Protein AF-0000000075629173 (afdb_homodimer)

Organism: Aeropyrum pernix (strain ATCC 700893 / DSM 11879 / JCM 9820 / NBRC 100138 / K1) (NCBI:txid272557)

pLDDT: mean 96.32, std 6.25, range [51.91, 98.94]

Solvent-accessible surface area (backbone atoms only — not comparable to full-atom values): 13750 Å² total; per-residue (Å²): 133,79,60,40,50,68,59,21,47,29,27,40,50,42,15,49,55,33,54,59,50,24,52,52,27,50,74,70,67,38,18,17,59,13,25,30,35,18,23,49,17,30,45,30,24,50,38,15,55,23,49,11,62,72,40,86,65,81,79,80,57,39,59,64,53,42,67,66,30,26,81,79,25,70,58,46,59,78,36,56,68,42,38,60,60,34,48,62,21,63,54,42,37,69,35,44,88,65,41,81,79,75,58,30,25,54,76,75,40,44,71,67,55,22,50,53,29,43,52,34,22,50,51,46,35,49,26,42,50,53,37,48,49,52,59,44,65,75,93,134,80,61,40,49,68,58,21,49,29,27,39,51,42,15,50,55,34,53,57,49,24,52,50,26,49,74,70,67,37,19,16,59,12,25,31,33,19,23,49,18,30,46,30,23,51,38,14,54,24,50,12,61,72,42,86,65,80,80,81,56,40,60,63,52,42,66,67,30,25,82,79,24,69,60,45,58,76,37,56,68,43,38,59,60,34,47,62,21,62,55,41,37,68,34,44,87,65,40,82,78,75,58,30,27,55,77,76,40,44,72,65,54,22,50,52,29,44,52,34,23,48,51,46,35,50,27,41,50,53,37,50,50,53,59,44,66,74,95

Nearest PDB structures (foldseek):
  1ufb-assembly1_A  TM=9.411E-01  e=4.908E-08  Thermus thermophilus
  1wol-assembly1_A  TM=8.717E-01  e=6.076E-07  Sulfurisphaera tokodaii str. 7
  1o3u-assembly1_A-2  TM=8.214E-01  e=1.036E-04  Thermotoga maritima
  2hsb-assembly1_A  TM=8.688E-01  e=2.715E-03  Archaeoglobus fulgidus
  7p3r-assembly1_C  TM=2.184E-01  e=3.942E+00  Vibrio cholerae O1 biovar El Tor str. N16961

Sequence (278 aa):
MVFDCEEAVRWLRQAKHTLESIRVDYEGGFYSWACFKANQAAEYSIKAVLRAAGLESFGHDLMALWRRARSLCQPLQEMEECIAVLNKLYLPPRYPDAWPGGAAPFENYTRRDAEEALECASRVYRAVEECLGEECEDSMVFDCEEAVRWLRQAKHTLESIRVDYEGGFYSWACFKANQAAEYSIKAVLRAAGLESFGHDLMALWRRARSLCQPLQEMEECIAVLNKLYLPPRYPDAWPGGAAPFENYTRRDAEEALECASRVYRAVEECLGEECEDS

Secondary structure (DSSP, 8-state):
----HHHHHHHHHHHHHHHHHHHHHHHHT-HHHHHHHHHHHHHHHHHHHHHHTT----SS-HHHHHHHHTTT-GGGGGGHHHHHHHHTTSSTTT-GGGSSSS--GGGG--HHHHHHHHHHHHHHHHHHHHHHHHHHH--/----HHHHHHHHHHHHHHHHHHHHHHHHT-HHHHHHHHHHHHHHHHHHHHHHTT----SS-HHHHHHHHTTT-GGGGGGHHHHHHHHTTSSTTT-GGGSSSS--GGGG--HHHHHHHHHHHHHHHHHHHHHHHHHHH--

InterPro domains:
  IPR007842 HEPN domain [PF05168] (9-130)
  IPR007842 HEPN domain [PS50910] (12-124)
  IPR007842 HEPN domain [SM00748] (12-124)

Structure (mmCIF, N/CA/C/O backbone):
data_AF-0000000075629173-model_v1
#
loop_
_entity.id
_entity.type
_entity.pdbx_description
1 polymer 'HEPN domain-containing protein'
#
loop_
_atom_site.group_PDB
_atom_site.id
_atom_site.type_symbol
_atom_site.label_atom_id
_atom_site.label_alt_id
_atom_site.label_comp_id
_atom_site.label_asym_id
_atom_site.label_entity_id
_atom_site.label_seq_id
_atom_site.pdbx_PDB_ins_code
_atom_site.Cartn_x
_atom_site.Cartn_y
_atom_site.Cartn_z
_atom_site.occupancy
_atom_site.B_iso_or_equiv
_atom_site.auth_seq_id
_atom_site.auth_comp_id
_atom_site.auth_asym_id
_atom_site.auth_atom_id
_atom_site.pdbx_PDB_model_num
ATOM 1 N N . MET A 1 1 ? -4.477 -24.281 -22.5 1 64.75 1 MET A N 1
ATOM 2 C CA . MET A 1 1 ? -4.168 -22.859 -22.469 1 64.75 1 MET A CA 1
ATOM 3 C C . MET A 1 1 ? -2.662 -22.625 -22.375 1 64.75 1 MET A C 1
ATOM 5 O O . MET A 1 1 ? -1.956 -23.391 -21.703 1 64.75 1 MET A O 1
ATOM 9 N N . VAL A 1 2 ? -2.029 -21.891 -23.406 1 85.12 2 VAL A N 1
ATOM 10 C CA . VAL A 1 2 ? -0.591 -21.641 -23.391 1 85.12 2 VAL A CA 1
ATOM 11 C C . VAL A 1 2 ? -0.274 -20.516 -22.406 1 85.12 2 VAL A C 1
ATOM 13 O O . VAL A 1 2 ? -0.797 -19.406 -22.531 1 85.12 2 VAL A O 1
ATOM 16 N N . PHE A 1 3 ? 0.434 -20.875 -21.281 1 93.31 3 PHE A N 1
ATOM 17 C CA . PHE A 1 3 ? 0.8 -19.906 -20.25 1 93.31 3 PHE A CA 1
ATOM 18 C C . PHE A 1 3 ? 1.99 -19.062 -20.688 1 93.31 3 PHE A C 1
ATOM 20 O O . PHE A 1 3 ? 2.988 -19.594 -21.188 1 93.31 3 PHE A O 1
ATOM 27 N N . ASP A 1 4 ? 1.759 -17.719 -20.688 1 95.81 4 ASP A N 1
ATOM 28 C CA . ASP A 1 4 ? 2.906 -16.828 -20.797 1 95.81 4 ASP A CA 1
ATOM 29 C C . ASP A 1 4 ? 3.764 -16.875 -19.531 1 95.81 4 ASP A C 1
ATOM 31 O O . ASP A 1 4 ? 3.574 -16.094 -18.609 1 95.81 4 ASP A O 1
ATOM 35 N N . CYS A 1 5 ? 4.746 -17.719 -19.5 1 96.75 5 CYS A N 1
ATOM 36 C CA . CYS A 1 5 ? 5.52 -18.031 -18.297 1 96.75 5 CYS A CA 1
ATOM 37 C C . CYS A 1 5 ? 6.414 -16.859 -17.906 1 96.75 5 CYS A C 1
ATOM 39 O O . CYS A 1 5 ? 6.676 -16.641 -16.719 1 96.75 5 CYS A O 1
ATOM 41 N N . GLU A 1 6 ? 6.832 -16.141 -18.891 1 95.88 6 GLU A N 1
ATOM 42 C CA . GLU A 1 6 ? 7.652 -14.969 -18.594 1 95.88 6 GLU A CA 1
ATOM 43 C C . GLU A 1 6 ? 6.863 -13.922 -17.797 1 95.88 6 GLU A C 1
ATOM 45 O O . GLU A 1 6 ? 7.375 -13.344 -16.844 1 95.88 6 GLU A O 1
ATOM 50 N N . GLU A 1 7 ? 5.652 -13.742 -18.25 1 96.44 7 GLU A N 1
ATOM 51 C CA . GLU A 1 7 ? 4.793 -12.789 -17.547 1 96.44 7 GLU A CA 1
ATOM 52 C C . GLU A 1 7 ? 4.43 -13.289 -16.156 1 96.44 7 GLU A C 1
ATOM 54 O O . GLU A 1 7 ? 4.395 -12.508 -15.203 1 96.44 7 GLU A O 1
ATOM 59 N N . ALA A 1 8 ? 4.191 -14.523 -16.031 1 97.06 8 ALA A N 1
ATOM 60 C CA . ALA A 1 8 ? 3.902 -15.125 -14.727 1 97.06 8 ALA A CA 1
ATOM 61 C C . ALA A 1 8 ? 5.055 -14.898 -13.75 1 97.06 8 ALA A C 1
ATOM 63 O O . ALA A 1 8 ? 4.832 -14.516 -12.594 1 97.06 8 ALA A O 1
ATOM 64 N N . VAL A 1 9 ? 6.238 -15.125 -14.234 1 97 9 VAL A N 1
ATOM 65 C CA . VAL A 1 9 ? 7.434 -15.016 -13.406 1 97 9 VAL A CA 1
ATOM 66 C C . VAL A 1 9 ? 7.617 -13.57 -12.953 1 97 9 VAL A C 1
ATOM 68 O O . VAL A 1 9 ? 7.988 -13.312 -11.805 1 97 9 VAL A O 1
ATOM 71 N N . ARG A 1 10 ? 7.371 -12.672 -13.836 1 97.56 10 ARG A N 1
ATOM 72 C CA . ARG A 1 10 ? 7.48 -11.25 -13.516 1 97.56 10 ARG A CA 1
ATOM 73 C C . ARG A 1 10 ? 6.594 -10.883 -12.328 1 97.56 10 ARG A C 1
ATOM 75 O O . ARG A 1 10 ? 7.051 -10.258 -11.375 1 97.56 10 ARG A O 1
ATOM 82 N N . TRP A 1 11 ? 5.391 -11.328 -12.344 1 98.31 11 TRP A N 1
ATOM 83 C CA . TRP A 1 11 ? 4.441 -11.047 -11.273 1 98.31 11 TRP A CA 1
ATOM 84 C C . TRP A 1 11 ? 4.816 -11.812 -10.008 1 98.31 11 TRP A C 1
ATOM 86 O O . TRP A 1 11 ? 4.695 -11.281 -8.898 1 98.31 11 TRP A O 1
ATOM 96 N N . LEU A 1 12 ? 5.277 -13 -10.141 1 98.44 12 LEU A N 1
ATOM 97 C CA . LEU A 1 12 ? 5.656 -13.805 -8.984 1 98.44 12 LEU A CA 1
ATOM 98 C C . LEU A 1 12 ? 6.887 -13.227 -8.297 1 98.44 12 LEU A C 1
ATOM 100 O O . LEU A 1 12 ? 7.016 -13.305 -7.074 1 98.44 12 LEU A O 1
ATOM 104 N N . ARG A 1 13 ? 7.777 -12.68 -9.094 1 98.44 13 ARG A N 1
ATOM 105 C CA . ARG A 1 13 ? 8.93 -12.023 -8.492 1 98.44 13 ARG A CA 1
ATOM 106 C C . ARG A 1 13 ? 8.5 -10.852 -7.617 1 98.44 13 ARG A C 1
ATOM 108 O O . ARG A 1 13 ? 9.047 -10.641 -6.531 1 98.44 13 ARG A O 1
ATOM 115 N N . GLN A 1 14 ? 7.555 -10.094 -8.117 1 98.75 14 GLN A N 1
ATOM 116 C CA . GLN A 1 14 ? 7.035 -8.984 -7.32 1 98.75 14 GLN A CA 1
ATOM 117 C C . GLN A 1 14 ? 6.336 -9.492 -6.062 1 98.75 14 GLN A C 1
ATOM 119 O O . GLN A 1 14 ? 6.457 -8.891 -4.992 1 98.75 14 GLN A O 1
ATOM 124 N N . ALA A 1 15 ? 5.574 -10.57 -6.16 1 98.81 15 ALA A N 1
ATOM 125 C CA . ALA A 1 15 ? 4.906 -11.18 -5.008 1 98.81 15 ALA A CA 1
ATOM 126 C C . ALA A 1 15 ? 5.922 -11.633 -3.967 1 98.81 15 ALA A C 1
ATOM 128 O O . ALA A 1 15 ? 5.742 -11.398 -2.77 1 98.81 15 ALA A O 1
ATOM 129 N N . LYS A 1 16 ? 6.965 -12.25 -4.426 1 98.75 16 LYS A N 1
ATOM 130 C CA . LYS A 1 16 ? 8 -12.75 -3.529 1 98.75 16 LYS A CA 1
ATOM 131 C C . LYS A 1 16 ? 8.688 -11.609 -2.791 1 98.75 16 LYS A C 1
ATOM 133 O O . LYS A 1 16 ? 8.891 -11.68 -1.576 1 98.75 16 LYS A O 1
ATOM 138 N N . HIS A 1 17 ? 9.039 -10.617 -3.564 1 98.75 17 HIS A N 1
ATOM 139 C CA . HIS A 1 17 ? 9.648 -9.438 -2.963 1 98.75 17 HIS A CA 1
ATOM 140 C C . HIS A 1 17 ? 8.734 -8.828 -1.904 1 98.75 17 HIS A C 1
ATOM 142 O O . HIS A 1 17 ? 9.203 -8.406 -0.844 1 98.75 17 HIS A O 1
ATOM 148 N N . THR A 1 18 ? 7.461 -8.781 -2.164 1 98.88 18 THR A N 1
ATOM 149 C CA . THR A 1 18 ? 6.48 -8.258 -1.22 1 98.88 18 THR A CA 1
ATOM 150 C C . THR A 1 18 ? 6.406 -9.141 0.024 1 98.88 18 THR A C 1
ATOM 152 O O . THR A 1 18 ? 6.41 -8.633 1.148 1 98.88 18 THR A O 1
ATOM 155 N N . LEU A 1 19 ? 6.371 -10.414 -0.161 1 98.69 19 LEU A N 1
ATOM 156 C CA . LEU A 1 19 ? 6.344 -11.344 0.961 1 98.69 19 LEU A CA 1
ATOM 157 C C . LEU A 1 19 ? 7.523 -11.102 1.896 1 98.69 19 LEU A C 1
ATOM 159 O O . LEU A 1 19 ? 7.363 -11.102 3.119 1 98.69 19 LEU A O 1
ATOM 163 N N . GLU A 1 20 ? 8.664 -10.906 1.319 1 98.38 20 GLU A N 1
ATOM 164 C CA . GLU A 1 20 ? 9.859 -10.648 2.111 1 98.38 20 GLU A CA 1
ATOM 165 C C . GLU A 1 20 ? 9.742 -9.344 2.891 1 98.38 20 GLU A C 1
ATOM 167 O O . GLU A 1 20 ? 10.219 -9.242 4.023 1 98.38 20 GLU A O 1
ATOM 172 N N . SER A 1 21 ? 9.102 -8.398 2.293 1 98.75 21 SER A N 1
ATOM 173 C CA . SER A 1 21 ? 8.969 -7.082 2.92 1 98.75 21 SER A CA 1
ATOM 174 C C . SER A 1 21 ? 7.988 -7.121 4.082 1 98.75 21 SER A C 1
ATOM 176 O O . SER A 1 21 ? 8.023 -6.258 4.965 1 98.75 21 SER A O 1
ATOM 178 N N . ILE A 1 22 ? 7.027 -8.062 4.102 1 98.75 22 ILE A N 1
ATOM 179 C CA . ILE A 1 22 ? 6.082 -8.211 5.203 1 98.75 22 ILE A CA 1
ATOM 180 C C . ILE A 1 22 ? 6.84 -8.445 6.504 1 98.75 22 ILE A C 1
ATOM 182 O O . ILE A 1 22 ? 6.469 -7.906 7.551 1 98.75 22 ILE A O 1
ATOM 186 N N . ARG A 1 23 ? 7.898 -9.141 6.41 1 96.56 23 ARG A N 1
ATOM 187 C CA . ARG A 1 23 ? 8.664 -9.516 7.594 1 96.56 23 ARG A CA 1
ATOM 188 C C . ARG A 1 23 ? 9.281 -8.289 8.258 1 96.56 23 ARG A C 1
ATOM 190 O O . ARG A 1 23 ? 9.352 -8.211 9.484 1 96.56 23 ARG A O 1
ATOM 197 N N . VAL A 1 24 ? 9.727 -7.367 7.457 1 97.06 24 VAL A N 1
ATOM 198 C CA . VAL A 1 24 ? 10.352 -6.176 8.023 1 97.06 24 VAL A CA 1
ATOM 199 C C . VAL A 1 24 ? 9.305 -5.34 8.75 1 97.06 24 VAL A C 1
ATOM 201 O O . VAL A 1 24 ? 9.57 -4.824 9.844 1 97.06 24 VAL A O 1
ATOM 204 N N . ASP A 1 25 ? 8.125 -5.246 8.156 1 98.5 25 ASP A N 1
ATOM 205 C CA . ASP A 1 25 ? 7.035 -4.547 8.828 1 98.5 25 ASP A CA 1
ATOM 206 C C . ASP A 1 25 ? 6.629 -5.277 10.109 1 98.5 25 ASP A C 1
ATOM 208 O O . ASP A 1 25 ? 6.43 -4.652 11.148 1 98.5 25 ASP A O 1
ATOM 212 N N . TYR A 1 26 ? 6.543 -6.574 9.992 1 98 26 TYR A N 1
ATOM 213 C CA . TYR A 1 26 ? 6.148 -7.426 11.109 1 98 26 TYR A CA 1
ATOM 214 C C . TYR A 1 26 ? 7.109 -7.27 12.273 1 98 26 TYR A C 1
ATOM 216 O O . TYR A 1 26 ? 6.684 -7.043 13.414 1 98 26 TYR A O 1
ATOM 224 N N . GLU A 1 27 ? 8.344 -7.316 12.016 1 96.81 27 GLU A N 1
ATOM 225 C CA . GLU A 1 27 ? 9.367 -7.23 13.047 1 96.81 27 GLU A CA 1
ATOM 226 C C . GLU A 1 27 ? 9.461 -5.82 13.617 1 96.81 27 GLU A C 1
ATOM 228 O O . GLU A 1 27 ? 9.781 -5.641 14.797 1 96.81 27 GLU A O 1
ATOM 233 N N . GLY A 1 28 ? 9.172 -4.852 12.82 1 96.5 28 GLY A N 1
ATOM 234 C CA . GLY A 1 28 ? 9.234 -3.461 13.242 1 96.5 28 GLY A CA 1
ATOM 235 C C . GLY A 1 28 ? 7.996 -3.008 14 1 96.5 28 GLY A C 1
ATOM 236 O O . GLY A 1 28 ? 7.953 -1.89 14.516 1 96.5 28 GLY A O 1
ATOM 237 N N . GLY A 1 29 ? 6.973 -3.824 14.07 1 97.94 29 GLY A N 1
ATOM 238 C CA . GLY A 1 29 ? 5.754 -3.475 14.781 1 97.94 29 GLY A CA 1
ATOM 239 C C . GLY A 1 29 ? 4.75 -2.734 13.922 1 97.94 29 GLY A C 1
ATOM 240 O O . GLY A 1 29 ? 3.791 -2.154 14.438 1 97.94 29 GLY A O 1
ATOM 241 N N . PHE A 1 30 ? 4.961 -2.697 12.68 1 98.75 30 PHE A N 1
ATOM 242 C CA . PHE A 1 30 ? 4.039 -2.061 11.742 1 98.75 30 PHE A CA 1
ATOM 243 C C . PHE A 1 30 ? 3.061 -3.078 11.172 1 98.75 30 PHE A C 1
ATOM 245 O O . PHE A 1 30 ? 3.092 -3.371 9.969 1 98.75 30 PHE A O 1
ATOM 252 N N . TYR A 1 31 ? 2.104 -3.455 11.992 1 98.88 31 TYR A N 1
ATOM 253 C CA . TYR A 1 31 ? 1.259 -4.613 11.727 1 98.88 31 TYR A CA 1
ATOM 254 C C . TYR A 1 31 ? 0.222 -4.293 10.656 1 98.88 31 TYR A C 1
ATOM 256 O O . TYR A 1 31 ? -0.103 -5.145 9.82 1 98.88 31 TYR A O 1
ATOM 264 N N . SER A 1 32 ? -0.333 -3.092 10.648 1 98.88 32 SER A N 1
ATOM 265 C CA . SER A 1 32 ? -1.297 -2.73 9.609 1 98.88 32 SER A CA 1
ATOM 266 C C . SER A 1 32 ? -0.66 -2.762 8.227 1 98.88 32 SER A C 1
ATOM 268 O O . SER A 1 32 ? -1.273 -3.232 7.266 1 98.88 32 SER A O 1
ATOM 270 N N . TRP A 1 33 ? 0.565 -2.305 8.133 1 98.94 33 TRP A N 1
ATOM 271 C CA . TRP A 1 33 ? 1.283 -2.33 6.859 1 98.94 33 TRP A CA 1
ATOM 272 C C . TRP A 1 33 ? 1.631 -3.76 6.457 1 98.94 33 TRP A C 1
ATOM 274 O O . TRP A 1 33 ? 1.586 -4.109 5.277 1 98.94 33 TRP A O 1
ATOM 284 N N . ALA A 1 34 ? 2.031 -4.605 7.48 1 98.94 34 ALA A N 1
ATOM 285 C CA . ALA A 1 34 ? 2.258 -6.02 7.199 1 98.94 34 ALA A CA 1
ATOM 286 C C . ALA A 1 34 ? 1.01 -6.668 6.602 1 98.94 34 ALA A C 1
ATOM 288 O O . ALA A 1 34 ? 1.101 -7.434 5.637 1 98.94 34 ALA A O 1
ATOM 289 N N . CYS A 1 35 ? -0.102 -6.316 7.148 1 98.94 35 CYS A N 1
ATOM 290 C CA . CYS A 1 35 ? -1.371 -6.867 6.68 1 98.94 35 CYS A CA 1
ATOM 291 C C . CYS A 1 35 ? -1.68 -6.398 5.266 1 98.94 35 CYS A C 1
ATOM 293 O O . CYS A 1 35 ? -2.086 -7.191 4.418 1 98.94 35 CYS A O 1
ATOM 295 N N . PHE A 1 36 ? -1.464 -5.152 4.953 1 98.94 36 PHE A N 1
ATOM 296 C CA . PHE A 1 36 ? -1.688 -4.625 3.611 1 98.94 36 PHE A CA 1
ATOM 297 C C . PHE A 1 36 ? -0.759 -5.297 2.605 1 98.94 36 PHE A C 1
ATOM 299 O O . PHE A 1 36 ? -1.19 -5.691 1.521 1 98.94 36 PHE A O 1
ATOM 306 N N . LYS A 1 37 ? 0.467 -5.453 2.986 1 98.94 37 LYS A N 1
ATOM 307 C CA . LYS A 1 37 ? 1.418 -6.094 2.082 1 98.94 37 LYS A CA 1
ATOM 308 C C . LYS A 1 37 ? 1.037 -7.547 1.823 1 98.94 37 LYS A C 1
ATOM 310 O O . LYS A 1 37 ? 1.252 -8.062 0.725 1 98.94 37 LYS A O 1
ATOM 315 N N . ALA A 1 38 ? 0.481 -8.195 2.857 1 98.94 38 ALA A N 1
ATOM 316 C CA . ALA A 1 38 ? 0.022 -9.57 2.664 1 98.94 38 ALA A CA 1
ATOM 317 C C . ALA A 1 38 ? -1.082 -9.633 1.612 1 98.94 38 ALA A C 1
ATOM 319 O O . ALA A 1 38 ? -1.091 -10.539 0.77 1 98.94 38 ALA A O 1
ATOM 320 N N . ASN A 1 39 ? -1.99 -8.719 1.696 1 98.94 39 ASN A N 1
ATOM 321 C CA . ASN A 1 39 ? -2.996 -8.594 0.647 1 98.94 39 ASN A CA 1
ATOM 322 C C . ASN A 1 39 ? -2.354 -8.43 -0.728 1 98.94 39 ASN A C 1
ATOM 324 O O . ASN A 1 39 ? -2.725 -9.125 -1.677 1 98.94 39 ASN A O 1
ATOM 328 N N . GLN A 1 40 ? -1.385 -7.551 -0.854 1 98.94 40 GLN A N 1
ATOM 329 C CA . GLN A 1 40 ? -0.739 -7.254 -2.129 1 98.94 40 GLN A CA 1
ATOM 330 C C . GLN A 1 40 ? 0.019 -8.469 -2.658 1 98.94 40 GLN A C 1
ATOM 332 O O . GLN A 1 40 ? -0.031 -8.766 -3.854 1 98.94 40 GLN A O 1
ATOM 337 N N . ALA A 1 41 ? 0.715 -9.172 -1.73 1 98.88 41 ALA A N 1
ATOM 338 C CA . ALA A 1 41 ? 1.45 -10.359 -2.148 1 98.88 41 ALA A CA 1
ATOM 339 C C . ALA A 1 41 ? 0.512 -11.398 -2.756 1 98.88 41 ALA A C 1
ATOM 341 O O . ALA A 1 41 ? 0.819 -11.992 -3.793 1 98.88 41 ALA A O 1
ATOM 342 N N . ALA A 1 42 ? -0.601 -11.586 -2.119 1 98.94 42 ALA A N 1
ATOM 343 C CA . ALA A 1 42 ? -1.588 -12.531 -2.639 1 98.94 42 ALA A CA 1
ATOM 344 C C . ALA A 1 42 ? -2.154 -12.047 -3.971 1 98.94 42 ALA A C 1
ATOM 346 O O . ALA A 1 42 ? -2.33 -12.844 -4.898 1 98.94 42 ALA A O 1
ATOM 347 N N . GLU A 1 43 ? -2.445 -10.812 -4.07 1 98.94 43 GLU A N 1
ATOM 348 C CA . GLU A 1 43 ? -2.967 -10.25 -5.309 1 98.94 43 GLU A CA 1
ATOM 349 C C . GLU A 1 43 ? -2.004 -10.484 -6.473 1 98.94 43 GLU A C 1
ATOM 351 O O . GLU A 1 43 ? -2.412 -10.945 -7.539 1 98.94 43 GLU A O 1
ATOM 356 N N . TYR A 1 44 ? -0.736 -10.133 -6.223 1 98.88 44 TYR A N 1
ATOM 357 C CA . TYR A 1 44 ? 0.264 -10.336 -7.266 1 98.88 44 TYR A CA 1
ATOM 358 C C . TYR A 1 44 ? 0.35 -11.805 -7.66 1 98.88 44 TYR A C 1
ATOM 360 O O . TYR A 1 44 ? 0.484 -12.133 -8.844 1 98.88 44 TYR A O 1
ATOM 368 N N . SER A 1 45 ? 0.274 -12.672 -6.695 1 98.88 45 SER A N 1
ATOM 369 C CA . SER A 1 45 ? 0.325 -14.102 -6.965 1 98.88 45 SER A CA 1
ATOM 370 C C . SER A 1 45 ? -0.844 -14.547 -7.836 1 98.88 45 SER A C 1
ATOM 372 O O . SER A 1 45 ? -0.647 -15.203 -8.859 1 98.88 45 SER A O 1
ATOM 374 N N . ILE A 1 46 ? -2.008 -14.195 -7.5 1 98.81 46 ILE A N 1
ATOM 375 C CA . ILE A 1 46 ? -3.199 -14.602 -8.234 1 98.81 46 ILE A CA 1
ATOM 376 C C . ILE A 1 46 ? -3.174 -13.992 -9.633 1 98.81 46 ILE A C 1
ATOM 378 O O . ILE A 1 46 ? -3.479 -14.672 -10.617 1 98.81 46 ILE A O 1
ATOM 382 N N . LYS A 1 47 ? -2.773 -12.766 -9.734 1 98.69 47 LYS A N 1
ATOM 383 C CA . LYS A 1 47 ? -2.701 -12.102 -11.031 1 98.69 47 LYS A CA 1
ATOM 384 C C . LYS A 1 47 ? -1.648 -12.75 -11.922 1 98.69 47 LYS A C 1
ATOM 386 O O . LYS A 1 47 ? -1.786 -12.766 -13.148 1 98.69 47 LYS A O 1
ATOM 391 N N . ALA A 1 48 ? -0.599 -13.273 -11.281 1 98.38 48 ALA A N 1
ATOM 392 C CA . ALA A 1 48 ? 0.392 -14.008 -12.062 1 98.38 48 ALA A CA 1
ATOM 393 C C . ALA A 1 48 ? -0.267 -15.117 -12.875 1 98.38 48 ALA A C 1
ATOM 395 O O . ALA A 1 48 ? 0.051 -15.305 -14.047 1 98.38 48 ALA A O 1
ATOM 396 N N . VAL A 1 49 ? -1.208 -15.844 -12.328 1 98.19 49 VAL A N 1
ATOM 397 C CA . VAL A 1 49 ? -1.897 -16.938 -12.992 1 98.19 49 VAL A CA 1
ATOM 398 C C . VAL A 1 49 ? -2.783 -16.406 -14.109 1 98.19 49 VAL A C 1
ATOM 400 O O . VAL A 1 49 ? -2.744 -16.891 -15.234 1 98.19 49 VAL A O 1
ATOM 403 N N . LEU A 1 50 ? -3.553 -15.375 -13.773 1 98.12 50 LEU A N 1
ATOM 404 C CA . LEU A 1 50 ? -4.477 -14.805 -14.75 1 98.12 50 LEU A CA 1
ATOM 405 C C . LEU A 1 50 ? -3.719 -14.195 -15.922 1 98.12 50 LEU A C 1
ATOM 407 O O . LEU A 1 50 ? -4.066 -14.438 -17.078 1 98.12 50 LEU A O 1
ATOM 411 N N . ARG A 1 51 ? -2.672 -13.469 -15.594 1 96.81 51 ARG A N 1
ATOM 412 C CA . ARG A 1 51 ? -1.872 -12.836 -16.641 1 96.81 51 ARG A CA 1
ATOM 413 C C . ARG A 1 51 ? -1.19 -13.891 -17.516 1 96.81 51 ARG A C 1
ATOM 415 O O . ARG A 1 51 ? -1.119 -13.734 -18.734 1 96.81 51 ARG A O 1
ATOM 422 N N . ALA A 1 52 ? -0.678 -14.898 -16.875 1 96.19 52 ALA A N 1
ATOM 423 C CA . ALA A 1 52 ? -0.051 -15.992 -17.625 1 96.19 52 ALA A CA 1
ATOM 424 C C . ALA A 1 52 ? -1.032 -16.625 -18.609 1 96.19 52 ALA A C 1
ATOM 426 O O . ALA A 1 52 ? -0.645 -17.031 -19.703 1 96.19 52 ALA A O 1
ATOM 427 N N . ALA A 1 53 ? -2.266 -16.719 -18.25 1 96.62 53 ALA A N 1
ATOM 428 C CA . ALA A 1 53 ? -3.295 -17.375 -19.047 1 96.62 53 ALA A CA 1
ATOM 429 C C . ALA A 1 53 ? -3.896 -16.406 -20.062 1 96.62 53 ALA A C 1
ATOM 431 O O . ALA A 1 53 ? -4.797 -16.781 -20.828 1 96.62 53 ALA A O 1
ATOM 432 N N . GLY A 1 54 ? -3.451 -15.102 -20.047 1 95.94 54 GLY A N 1
ATOM 433 C CA . GLY A 1 54 ? -3.951 -14.117 -20.984 1 95.94 54 GLY A CA 1
ATOM 434 C C . GLY A 1 54 ? -5.305 -13.547 -20.594 1 95.94 54 GLY A C 1
ATOM 435 O O . GLY A 1 54 ? -6.043 -13.047 -21.453 1 95.94 54 GLY A O 1
ATOM 436 N N . LEU A 1 55 ? -5.633 -13.703 -19.344 1 96.69 55 LEU A N 1
ATOM 437 C CA . LEU A 1 55 ? -6.926 -13.219 -18.875 1 96.69 55 LEU A CA 1
ATOM 438 C C . LEU A 1 55 ? -6.785 -11.867 -18.188 1 96.69 55 LEU A C 1
ATOM 440 O O . LEU A 1 55 ? -5.719 -11.547 -17.656 1 96.69 55 LEU A O 1
ATOM 444 N N . GLU A 1 56 ? -7.871 -11.141 -18.172 1 93.75 56 GLU A N 1
ATOM 445 C CA . GLU A 1 56 ? -7.902 -9.852 -17.484 1 93.75 56 GLU A CA 1
ATOM 446 C C . GLU A 1 56 ? -7.781 -10.031 -15.969 1 93.75 56 GLU A C 1
ATOM 448 O O . GLU A 1 56 ? -8.32 -10.984 -15.406 1 93.75 56 GLU A O 1
ATOM 453 N N . SER A 1 57 ? -7.105 -9.164 -15.344 1 95.19 57 SER A N 1
ATOM 454 C CA . SER A 1 57 ? -6.902 -9.219 -13.898 1 95.19 57 SER A CA 1
ATOM 455 C C . SER A 1 57 ? -7.074 -7.844 -13.266 1 95.19 57 SER A C 1
ATOM 457 O O . SER A 1 57 ? -6.309 -7.461 -12.375 1 95.19 57 SER A O 1
ATOM 459 N N . PHE A 1 58 ? -8.07 -7.164 -13.625 1 92 58 PHE A N 1
ATOM 460 C CA . PHE A 1 58 ? -8.297 -5.809 -13.133 1 92 58 PHE A CA 1
ATOM 461 C C . PHE A 1 58 ? -8.883 -5.832 -11.727 1 92 58 PHE A C 1
ATOM 463 O O . PHE A 1 58 ? -9.633 -6.746 -11.375 1 92 58 PHE A O 1
ATOM 470 N N . GLY A 1 59 ? -8.508 -4.773 -11.023 1 93.69 59 GLY A N 1
ATOM 471 C CA . GLY A 1 59 ? -9.133 -4.57 -9.727 1 93.69 59 GLY A CA 1
ATOM 472 C C . GLY A 1 59 ? -8.367 -5.215 -8.586 1 93.69 59 GLY A C 1
ATOM 473 O O . GLY A 1 59 ? -7.32 -5.824 -8.797 1 93.69 59 GLY A O 1
ATOM 474 N N . HIS A 1 60 ? -8.922 -5.039 -7.387 1 97 60 HIS A N 1
ATOM 475 C CA . HIS A 1 60 ? -8.219 -5.473 -6.18 1 97 60 HIS A CA 1
ATOM 476 C C . HIS A 1 60 ? -9.078 -6.43 -5.359 1 97 60 HIS A C 1
ATOM 478 O O . HIS A 1 60 ? -8.695 -6.828 -4.258 1 97 60 HIS A O 1
ATOM 484 N N . ASP A 1 61 ? -10.211 -6.809 -5.891 1 98.19 61 ASP A N 1
ATOM 485 C CA . ASP A 1 61 ? -11.047 -7.789 -5.203 1 98.19 61 ASP A CA 1
ATOM 486 C C . ASP A 1 61 ? -10.453 -9.188 -5.305 1 98.19 61 ASP A C 1
ATOM 488 O O . ASP A 1 61 ? -10.656 -9.891 -6.297 1 98.19 61 ASP A O 1
ATOM 492 N N . LEU A 1 62 ? -9.875 -9.656 -4.215 1 98.75 62 LEU A N 1
ATOM 493 C CA . LEU A 1 62 ? -9.117 -10.906 -4.234 1 98.75 62 LEU A CA 1
ATOM 494 C C . LEU A 1 62 ? -10.047 -12.094 -4.457 1 98.75 62 LEU A C 1
ATOM 496 O O . LEU A 1 62 ? -9.656 -13.078 -5.09 1 98.75 62 LEU A O 1
ATOM 500 N N . MET A 1 63 ? -11.258 -12.031 -3.895 1 98.75 63 MET A N 1
ATOM 501 C CA . MET A 1 63 ? -12.203 -13.125 -4.074 1 98.75 63 MET A CA 1
ATOM 502 C C . MET A 1 63 ? -12.586 -13.273 -5.543 1 98.75 63 MET A C 1
ATOM 504 O O . MET A 1 63 ? -12.633 -14.391 -6.062 1 98.75 63 MET A O 1
ATOM 508 N N . ALA A 1 64 ? -12.852 -12.195 -6.199 1 98.44 64 ALA A N 1
ATOM 509 C CA . ALA A 1 64 ? -13.203 -12.227 -7.617 1 98.44 64 ALA A CA 1
ATOM 510 C C . ALA A 1 64 ? -12.031 -12.742 -8.453 1 98.44 64 ALA A C 1
ATOM 512 O O . ALA A 1 64 ? -12.219 -13.555 -9.359 1 98.44 64 ALA A O 1
ATOM 513 N N . LEU A 1 65 ? -10.852 -12.242 -8.172 1 98.56 65 LEU A N 1
ATOM 514 C CA . LEU A 1 65 ? -9.664 -12.695 -8.883 1 98.56 65 LEU A CA 1
ATOM 515 C C . LEU A 1 65 ? -9.438 -14.188 -8.672 1 98.56 65 LEU A C 1
ATOM 517 O O . LEU A 1 65 ? -9.141 -14.914 -9.625 1 98.56 65 LEU A O 1
ATOM 521 N N . TRP A 1 66 ? -9.594 -14.617 -7.441 1 98.69 66 TRP A N 1
ATOM 522 C CA . TRP A 1 66 ? -9.398 -16.016 -7.086 1 98.69 66 TRP A CA 1
ATOM 523 C C . TRP A 1 66 ? -10.398 -16.922 -7.812 1 98.69 66 TRP A C 1
ATOM 525 O O . TRP A 1 66 ? -10.031 -17.984 -8.32 1 98.69 66 TRP A O 1
ATOM 535 N N . ARG A 1 67 ? -11.617 -16.531 -7.895 1 98.19 67 ARG A N 1
ATOM 536 C CA . ARG A 1 67 ? -12.641 -17.328 -8.555 1 98.19 67 ARG A CA 1
ATOM 537 C C . ARG A 1 67 ? -12.297 -17.562 -10.023 1 98.19 67 ARG A C 1
ATOM 539 O O . ARG A 1 67 ? -12.578 -18.625 -10.578 1 98.19 67 ARG A O 1
ATOM 546 N N . ARG A 1 68 ? -11.68 -16.609 -10.609 1 97.12 68 ARG A N 1
ATOM 547 C CA . ARG A 1 68 ? -11.281 -16.734 -12.008 1 97.12 68 ARG A CA 1
ATOM 548 C C . ARG A 1 68 ? -10.023 -17.578 -12.156 1 97.12 68 ARG A C 1
ATOM 550 O O . ARG A 1 68 ? -9.859 -18.281 -13.148 1 97.12 68 ARG A O 1
ATOM 557 N N . ALA A 1 69 ? -9.242 -17.516 -11.148 1 97.81 69 ALA A N 1
ATOM 558 C CA . ALA A 1 69 ? -7.922 -18.125 -11.266 1 97.81 69 ALA A CA 1
ATOM 559 C C . ALA A 1 69 ? -7.95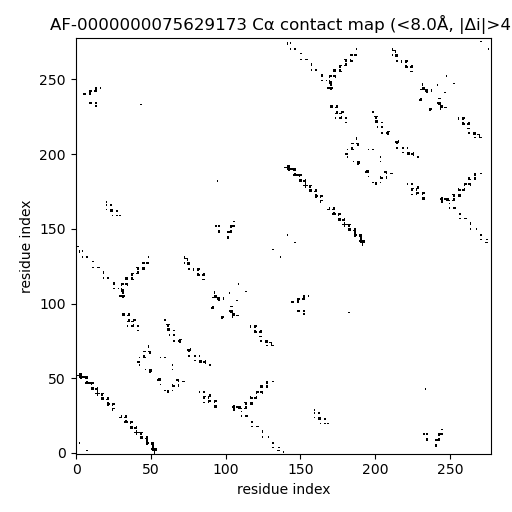7 -19.578 -10.797 1 97.81 69 ALA A C 1
ATOM 561 O O . ALA A 1 69 ? -7.152 -20.406 -11.234 1 97.81 69 ALA A O 1
ATOM 562 N N . ARG A 1 70 ? -8.852 -19.859 -9.891 1 97 70 ARG A N 1
ATOM 563 C CA . ARG A 1 70 ? -8.812 -21.141 -9.195 1 97 70 ARG A CA 1
ATOM 564 C C . ARG A 1 70 ? -9.023 -22.297 -10.164 1 97 70 ARG A C 1
ATOM 566 O O . ARG A 1 70 ? -8.562 -23.422 -9.922 1 97 70 ARG A O 1
ATOM 573 N N . SER A 1 71 ? -9.703 -22.094 -11.25 1 95.12 71 SER A N 1
ATOM 574 C CA . SER A 1 71 ? -9.93 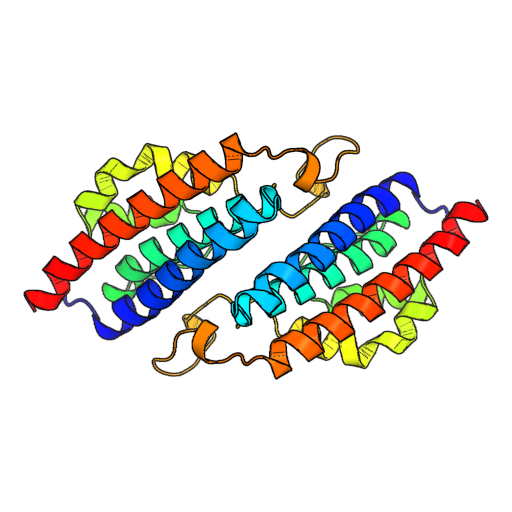-23.156 -12.227 1 95.12 71 SER A CA 1
ATOM 575 C C . SER A 1 71 ? -8.688 -23.422 -13.062 1 95.12 71 SER A C 1
ATOM 577 O O . SER A 1 71 ? -8.562 -24.484 -13.68 1 95.12 71 SER A O 1
ATOM 579 N N . LEU A 1 72 ? -7.785 -22.469 -13.094 1 95.56 72 LEU A N 1
ATOM 580 C CA . LEU A 1 72 ? -6.562 -22.578 -13.891 1 95.56 72 LEU A CA 1
ATOM 581 C C . LEU A 1 72 ? -5.438 -23.203 -13.07 1 95.56 72 LEU A C 1
ATOM 583 O O . LEU A 1 72 ? -4.453 -23.688 -13.633 1 95.56 72 LEU A O 1
ATOM 587 N N . CYS A 1 73 ? -5.566 -23.125 -11.789 1 94.38 73 CYS A N 1
ATOM 588 C CA . CYS A 1 73 ? -4.543 -23.562 -10.852 1 94.38 73 CYS A CA 1
ATOM 589 C C . CYS A 1 73 ? -5.16 -24.344 -9.695 1 94.38 73 CYS A C 1
ATOM 591 O O . CYS A 1 73 ? -5.648 -23.75 -8.727 1 94.38 73 CYS A O 1
ATOM 593 N N . GLN A 1 74 ? -5.008 -25.625 -9.703 1 93.81 74 GLN A N 1
ATOM 594 C CA . GLN A 1 74 ? -5.699 -26.516 -8.789 1 93.81 74 GLN A CA 1
ATOM 595 C C . GLN A 1 74 ? -5.332 -26.219 -7.34 1 93.81 74 GLN A C 1
ATOM 597 O O . GLN A 1 74 ? -6.207 -26.141 -6.473 1 93.81 74 GLN A O 1
ATOM 602 N N . PRO A 1 75 ? -4.066 -25.969 -7.02 1 96.44 75 PRO A N 1
ATOM 603 C CA . PRO A 1 75 ? -3.707 -25.688 -5.629 1 96.44 75 PRO A CA 1
ATOM 604 C C . PRO A 1 75 ? -4.395 -24.438 -5.082 1 96.44 75 PRO A C 1
ATOM 606 O O . PRO A 1 75 ? -4.547 -24.297 -3.867 1 96.44 75 PRO A O 1
ATOM 609 N N . LEU A 1 76 ? -4.844 -23.547 -5.949 1 97.62 76 LEU A N 1
ATOM 610 C CA . LEU A 1 76 ? -5.5 -22.312 -5.535 1 97.62 76 LEU A CA 1
ATOM 611 C C . LEU A 1 76 ? -6.91 -22.594 -5.027 1 97.62 76 LEU A C 1
ATOM 613 O O . LEU A 1 76 ? -7.488 -21.766 -4.316 1 97.62 76 LEU A O 1
ATOM 617 N N . GLN A 1 77 ? -7.457 -23.719 -5.398 1 97.5 77 GLN A N 1
ATOM 618 C CA . GLN A 1 77 ? -8.82 -24.062 -5 1 97.5 77 GLN A CA 1
ATOM 619 C C . GLN A 1 77 ? -8.938 -24.172 -3.482 1 97.5 77 GLN A C 1
ATOM 621 O O . GLN A 1 77 ? -9.984 -23.844 -2.91 1 97.5 77 GLN A O 1
ATOM 626 N N . GLU A 1 78 ? -7.879 -24.531 -2.873 1 97.19 78 GLU A N 1
ATOM 627 C CA . GLU A 1 78 ? -7.906 -24.781 -1.437 1 97.19 78 GLU A CA 1
ATOM 628 C C . GLU A 1 78 ? -7.609 -23.516 -0.646 1 97.19 78 GLU A C 1
ATOM 630 O O . GLU A 1 78 ? -7.547 -23.531 0.585 1 97.19 78 GLU A O 1
ATOM 635 N N . MET A 1 79 ? -7.543 -22.391 -1.34 1 98.62 79 MET A N 1
ATOM 636 C CA . MET A 1 79 ? -7.055 -21.188 -0.679 1 98.62 79 MET A CA 1
ATOM 637 C C . MET A 1 79 ? -8.203 -20.25 -0.342 1 98.62 79 MET A C 1
ATOM 639 O O . MET A 1 79 ? -7.977 -19.094 0.036 1 98.62 79 MET A O 1
ATOM 643 N N . GLU A 1 80 ? -9.414 -20.688 -0.373 1 98.62 80 GLU A N 1
ATOM 644 C CA . GLU A 1 80 ? -10.578 -19.828 -0.218 1 98.62 80 GLU A CA 1
ATOM 645 C C . GLU A 1 80 ? -10.539 -19.094 1.115 1 98.62 80 GLU A C 1
ATOM 647 O O . GLU A 1 80 ? -10.789 -17.875 1.166 1 98.62 80 GLU A O 1
ATOM 652 N N . GLU A 1 81 ? -10.258 -19.781 2.156 1 98.69 81 GLU A N 1
ATOM 653 C CA . GLU A 1 81 ? -10.273 -19.172 3.484 1 98.69 81 GLU A CA 1
ATOM 654 C C . GLU A 1 81 ? -9.195 -18.094 3.611 1 98.69 81 GLU A C 1
ATOM 656 O O . GLU A 1 81 ? -9.445 -17.031 4.172 1 98.69 81 GLU A O 1
ATOM 661 N N . CYS A 1 82 ? -8.047 -18.359 3.109 1 98.88 82 CYS A N 1
ATOM 662 C CA . CYS A 1 82 ? -6.961 -17.391 3.139 1 98.88 82 CYS A CA 1
ATOM 663 C C . CYS A 1 82 ? -7.305 -16.172 2.289 1 98.88 82 CYS A C 1
ATOM 665 O O . CYS A 1 82 ? -7.047 -15.031 2.693 1 98.88 82 CYS A O 1
ATOM 667 N N . ILE A 1 83 ? -7.922 -16.438 1.142 1 98.88 83 ILE A N 1
ATOM 668 C CA . ILE A 1 83 ? -8.289 -15.344 0.249 1 98.88 83 ILE A CA 1
ATOM 669 C C . ILE A 1 83 ? -9.312 -14.445 0.935 1 98.88 83 ILE A C 1
ATOM 671 O O . ILE A 1 83 ? -9.227 -13.219 0.845 1 98.88 83 ILE A O 1
ATOM 675 N N . ALA A 1 84 ? -10.219 -15.062 1.627 1 98.81 84 ALA A N 1
ATOM 676 C CA . ALA A 1 84 ? -11.242 -14.297 2.334 1 98.81 84 ALA A CA 1
ATOM 677 C C . ALA A 1 84 ? -10.625 -13.414 3.41 1 98.81 84 ALA A C 1
ATOM 679 O O . ALA A 1 84 ? -11.039 -12.266 3.598 1 98.81 84 ALA A O 1
ATOM 680 N N . VAL A 1 85 ? -9.672 -13.922 4.168 1 98.81 85 VAL A N 1
ATOM 681 C CA . VAL A 1 85 ? -8.969 -13.172 5.203 1 98.81 85 VAL A CA 1
ATOM 682 C C . VAL A 1 85 ? -8.227 -12 4.574 1 98.81 85 VAL A C 1
ATOM 684 O O . VAL A 1 85 ? -8.367 -10.859 5.023 1 98.81 85 VAL A O 1
ATOM 687 N N . LEU A 1 86 ? -7.504 -12.219 3.531 1 98.94 86 LEU A N 1
ATOM 688 C CA . LEU A 1 86 ? -6.629 -11.227 2.916 1 98.94 86 LEU A CA 1
ATOM 689 C C . LEU A 1 86 ? -7.441 -10.172 2.174 1 98.94 86 LEU A C 1
ATOM 691 O O . LEU A 1 86 ? -7.023 -9.016 2.076 1 98.94 86 LEU A O 1
ATOM 695 N N . ASN A 1 87 ? -8.617 -10.531 1.676 1 98.88 87 ASN A N 1
ATOM 696 C CA . ASN A 1 87 ? -9.461 -9.625 0.901 1 98.88 87 ASN A CA 1
ATOM 697 C C . ASN A 1 87 ? -9.883 -8.414 1.726 1 98.88 87 ASN A C 1
ATOM 699 O O . ASN A 1 87 ? -10.109 -7.336 1.178 1 98.88 87 ASN A O 1
ATOM 703 N N . LYS A 1 88 ? -9.898 -8.586 3.025 1 98.31 88 LYS A N 1
ATOM 704 C CA . LYS A 1 88 ? -10.359 -7.527 3.92 1 98.31 88 LYS A CA 1
ATOM 705 C C . LYS A 1 88 ? -9.219 -6.578 4.273 1 98.31 88 LYS A C 1
ATOM 707 O O . LYS A 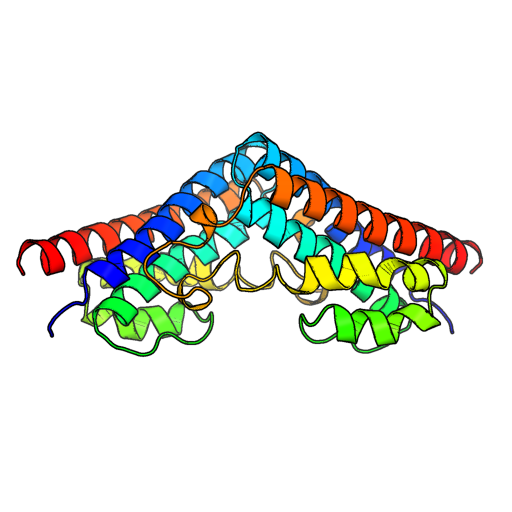1 88 ? -9.43 -5.574 4.957 1 98.31 88 LYS A O 1
ATOM 712 N N . LEU A 1 89 ? -8.07 -6.809 3.738 1 98.75 89 LEU A N 1
ATOM 713 C CA . LEU A 1 89 ? -6.887 -6.113 4.238 1 98.75 89 LEU A CA 1
ATOM 714 C C . LEU A 1 89 ? -6.371 -5.105 3.213 1 98.75 89 LEU A C 1
ATOM 716 O O . LEU A 1 89 ? -5.207 -4.707 3.256 1 98.75 89 LEU A O 1
ATOM 720 N N . TYR A 1 90 ? -7.293 -4.695 2.307 1 98.06 90 TYR A N 1
ATOM 721 C CA . TYR A 1 90 ? -6.879 -3.73 1.292 1 98.06 90 TYR A CA 1
ATOM 722 C C . TYR A 1 90 ? -7.07 -2.303 1.789 1 98.06 90 TYR A C 1
ATOM 724 O O . TYR A 1 90 ? -6.098 -1.562 1.952 1 98.06 90 TYR A O 1
ATOM 732 N N . LEU A 1 91 ? -8.156 -1.881 2.123 1 97.44 91 LEU A N 1
ATOM 733 C CA . LEU A 1 91 ? -8.469 -0.498 2.465 1 97.44 91 LEU A CA 1
ATOM 734 C C . LEU A 1 91 ? -8.375 -0.275 3.971 1 97.44 91 LEU A C 1
ATOM 736 O O . LEU A 1 91 ? -7.75 0.685 4.422 1 97.44 91 LEU A O 1
ATOM 740 N N . PRO A 1 92 ? -8.914 -1.204 4.789 1 98.06 92 PRO A N 1
ATOM 741 C CA . PRO A 1 92 ? -9.008 -0.928 6.227 1 98.06 92 PRO A CA 1
ATOM 742 C C . PRO A 1 92 ? -7.641 -0.719 6.879 1 98.06 92 PRO A C 1
ATOM 744 O O . PRO A 1 92 ? -7.492 0.144 7.746 1 98.06 92 PRO A O 1
ATOM 747 N N . PRO A 1 93 ? -6.598 -1.404 6.52 1 98.69 93 PRO A N 1
ATOM 748 C CA . PRO A 1 93 ? -5.316 -1.146 7.18 1 98.69 93 PRO A CA 1
ATOM 749 C C . PRO A 1 93 ? -4.73 0.217 6.82 1 98.69 93 PRO A C 1
ATOM 751 O O . PRO A 1 93 ? -3.764 0.663 7.445 1 98.69 93 PRO A O 1
ATOM 754 N N . ARG A 1 94 ? -5.363 0.912 5.871 1 98.5 94 ARG A N 1
ATOM 755 C CA . ARG A 1 94 ? -4.688 2.08 5.316 1 98.5 94 ARG A CA 1
ATOM 756 C C . ARG A 1 94 ? -5.496 3.35 5.566 1 98.5 94 ARG A C 1
ATOM 758 O O . ARG A 1 94 ? -4.93 4.402 5.867 1 98.5 94 ARG A O 1
ATOM 765 N N . TYR A 1 95 ? -6.785 3.203 5.492 1 97.94 95 TYR A N 1
ATOM 766 C CA . TYR A 1 95 ? -7.562 4.434 5.422 1 97.94 95 TYR A CA 1
ATOM 767 C C . TYR A 1 95 ? -8.406 4.617 6.68 1 97.94 95 TYR A C 1
ATOM 769 O O . TYR A 1 95 ? -9.242 3.773 7 1 97.94 95 TYR A O 1
ATOM 777 N N . PRO A 1 96 ? -8.258 5.75 7.301 1 97.62 96 PRO A N 1
ATOM 778 C CA . PRO A 1 96 ? -9.023 6.035 8.516 1 97.62 96 PRO A CA 1
ATOM 779 C C . PRO A 1 96 ? -10.531 5.996 8.281 1 97.62 96 PRO A C 1
ATOM 781 O O . PRO A 1 96 ? -11.289 5.582 9.164 1 97.62 96 PRO A O 1
ATOM 784 N N . ASP A 1 97 ? -10.977 6.383 7.121 1 95.12 97 ASP A N 1
ATOM 785 C CA . ASP A 1 97 ? -12.414 6.461 6.859 1 95.12 97 ASP A CA 1
ATOM 786 C C . ASP A 1 97 ? -13 5.078 6.605 1 95.12 97 ASP A C 1
ATOM 788 O O . ASP A 1 97 ? -14.211 4.934 6.422 1 95.12 97 ASP A O 1
ATOM 792 N N . ALA A 1 98 ? -12.195 4.062 6.637 1 95.12 98 ALA A N 1
ATOM 793 C CA . ALA A 1 98 ? -12.688 2.688 6.57 1 95.12 98 ALA A CA 1
ATOM 794 C C . ALA A 1 98 ? -13.109 2.189 7.949 1 95.12 98 ALA A C 1
ATOM 796 O O . ALA A 1 98 ? -13.648 1.089 8.078 1 95.12 98 ALA A O 1
ATOM 797 N N . TRP A 1 99 ? -12.789 2.936 8.961 1 95 99 TRP A N 1
ATOM 798 C CA . TRP A 1 99 ? -13.086 2.564 10.336 1 95 99 TRP A CA 1
ATOM 799 C C . TRP A 1 99 ? -14.094 3.529 10.953 1 95 99 TRP A C 1
ATOM 801 O O . TRP A 1 99 ? -14.023 4.738 10.727 1 95 99 TRP A O 1
ATOM 811 N N . PRO A 1 100 ? -14.953 2.838 11.672 1 90.94 100 PRO A N 1
ATOM 812 C CA . PRO A 1 100 ? -15.805 3.73 12.461 1 90.94 100 PRO A CA 1
ATOM 813 C C . PRO A 1 100 ? -15.094 4.305 13.688 1 90.94 100 PRO A C 1
ATOM 815 O O . PRO A 1 100 ? -14.102 3.732 14.148 1 90.94 100 PRO A O 1
ATOM 818 N N . GLY A 1 101 ? -15.391 5.508 14.078 1 87.12 101 GLY A N 1
ATOM 819 C CA . GLY A 1 101 ? -14.859 6.055 15.32 1 87.12 101 GLY A CA 1
ATOM 820 C C . GLY A 1 101 ? -13.594 6.867 15.125 1 87.12 101 GLY A C 1
ATOM 821 O O . GLY A 1 101 ? -13.32 7.34 14.016 1 87.12 101 GLY A O 1
ATOM 822 N N . GLY A 1 10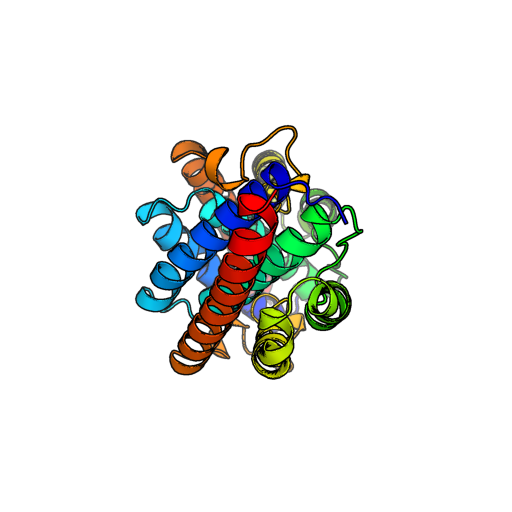2 ? -12.742 6.965 16.188 1 91.81 102 GLY A N 1
ATOM 823 C CA . GLY A 1 102 ? -11.648 7.922 16.188 1 91.81 102 GLY A CA 1
ATOM 824 C C . GLY A 1 102 ? -10.289 7.266 16.047 1 91.81 102 GLY A C 1
ATOM 825 O O . GLY A 1 102 ? -9.273 7.953 15.914 1 91.81 102 GLY A O 1
ATOM 826 N N . ALA A 1 103 ? -10.312 5.918 15.961 1 95.25 103 ALA A N 1
ATOM 827 C CA . ALA A 1 103 ? -9.031 5.23 15.891 1 95.25 103 ALA A CA 1
ATOM 828 C C . ALA A 1 103 ? -8.445 5.309 14.484 1 95.25 103 ALA A C 1
ATOM 830 O O . ALA A 1 103 ? -9.18 5.254 13.492 1 95.25 103 ALA A O 1
ATOM 831 N N . ALA A 1 104 ? -7.137 5.484 14.438 1 97.88 104 ALA A N 1
ATOM 832 C CA . ALA A 1 104 ? -6.43 5.336 13.172 1 97.88 104 ALA A CA 1
ATOM 833 C C . ALA A 1 104 ? -6.242 3.863 12.82 1 97.88 104 ALA A C 1
ATOM 835 O O . ALA A 1 104 ? -6.184 3.008 13.703 1 97.88 104 ALA A O 1
ATOM 836 N N . PRO A 1 105 ? -6.074 3.508 11.57 1 98.38 105 PRO A N 1
ATOM 837 C CA . PRO A 1 105 ? -6.008 2.115 11.117 1 98.38 105 PRO A CA 1
ATOM 838 C C . PRO A 1 105 ? -4.957 1.301 11.867 1 98.38 105 PRO A C 1
ATOM 840 O O . PRO A 1 105 ? -5.23 0.177 12.297 1 98.38 105 PRO A O 1
ATOM 843 N N . PHE A 1 106 ? -3.785 1.878 12.047 1 98.44 106 PHE A N 1
ATOM 844 C CA . PHE A 1 106 ? -2.689 1.114 12.633 1 98.44 106 PHE A CA 1
ATOM 845 C C . PHE A 1 106 ? -3.033 0.676 14.047 1 98.44 106 PHE A C 1
ATOM 847 O O . PHE A 1 106 ? -2.48 -0.303 14.555 1 98.44 106 PHE A O 1
ATOM 854 N N . GLU A 1 107 ? -3.957 1.287 14.672 1 97.94 107 GLU A N 1
ATOM 855 C CA . GLU A 1 107 ? -4.344 0.987 16.047 1 97.94 107 GLU A CA 1
ATOM 856 C C . GLU A 1 107 ? -5.246 -0.242 16.109 1 97.94 107 GLU A C 1
ATOM 858 O O . GLU A 1 107 ? -5.512 -0.769 17.188 1 97.94 107 GLU A O 1
ATOM 863 N N . ASN A 1 108 ? -5.684 -0.693 14.984 1 97.81 108 ASN A N 1
ATOM 864 C CA . ASN A 1 108 ? -6.672 -1.766 14.953 1 97.81 108 ASN A CA 1
ATOM 865 C C . ASN A 1 108 ? -6.043 -3.094 14.539 1 97.81 108 ASN A C 1
ATOM 867 O O . ASN A 1 108 ? -6.754 -4.07 14.281 1 97.81 108 ASN A O 1
ATOM 871 N N . TYR A 1 109 ? -4.746 -3.16 14.453 1 98.56 109 TYR A N 1
ATOM 872 C CA . TYR A 1 109 ? -4.055 -4.371 14.023 1 98.56 109 TYR A CA 1
ATOM 873 C C . TYR A 1 109 ? -2.992 -4.777 15.039 1 98.56 109 TYR A C 1
ATOM 875 O O . TYR A 1 109 ? -2.242 -3.936 15.531 1 98.56 109 TYR A O 1
ATOM 883 N N . THR A 1 110 ? -2.994 -6.02 15.32 1 98.5 110 THR A N 1
ATOM 884 C CA . THR A 1 110 ? -2.076 -6.582 16.312 1 98.5 110 THR A CA 1
ATOM 885 C C . THR A 1 110 ? -1.035 -7.473 15.633 1 98.5 110 THR A C 1
ATOM 887 O O . THR A 1 110 ? -1.12 -7.734 14.43 1 98.5 110 THR A O 1
ATOM 890 N N . ARG A 1 111 ? -0.103 -7.93 16.484 1 98.5 111 ARG A N 1
ATOM 891 C CA . ARG A 1 111 ? 0.9 -8.883 16.016 1 98.5 111 ARG A CA 1
ATOM 892 C C . ARG A 1 111 ? 0.245 -10.133 15.453 1 98.5 111 ARG A C 1
ATOM 894 O O . ARG A 1 111 ? 0.687 -10.672 14.438 1 98.5 111 ARG A O 1
ATOM 901 N N . ARG A 1 112 ? -0.768 -10.648 16.016 1 98.62 112 ARG A N 1
ATOM 902 C CA . ARG A 1 112 ? -1.477 -11.852 15.594 1 98.62 112 ARG A CA 1
ATOM 903 C C . ARG A 1 112 ? -2.117 -11.648 14.227 1 98.62 112 ARG A C 1
ATOM 905 O O . ARG A 1 112 ? -2.092 -12.547 13.383 1 98.62 112 ARG A O 1
ATOM 912 N N . ASP A 1 113 ? -2.707 -10.43 14.016 1 98.81 113 ASP A N 1
ATOM 913 C CA . ASP A 1 113 ? -3.285 -10.125 12.711 1 98.81 113 ASP A CA 1
ATOM 914 C C . ASP A 1 113 ? -2.234 -10.227 11.609 1 98.81 113 ASP A C 1
ATOM 916 O O . ASP A 1 113 ? -2.48 -10.836 10.562 1 98.81 113 ASP A O 1
ATOM 920 N N . ALA A 1 114 ? -1.104 -9.648 11.914 1 98.81 114 ALA A N 1
ATOM 921 C CA . ALA A 1 114 ? -0.025 -9.633 10.93 1 98.81 114 ALA A CA 1
ATOM 922 C C . ALA A 1 114 ? 0.498 -11.039 10.664 1 98.81 114 ALA A C 1
ATOM 924 O O . ALA A 1 114 ? 0.805 -11.383 9.523 1 98.81 114 ALA A O 1
ATOM 925 N N . GLU A 1 115 ? 0.6 -11.797 11.68 1 98.69 115 GLU A N 1
ATOM 926 C CA . GLU A 1 115 ? 1.077 -13.172 11.547 1 98.69 115 GLU A CA 1
ATOM 927 C C . GLU A 1 115 ? 0.128 -14.008 10.688 1 98.69 115 GLU A C 1
ATOM 929 O O . GLU A 1 115 ? 0.568 -14.75 9.812 1 98.69 115 GLU A O 1
ATOM 934 N N . GLU A 1 116 ? -1.073 -13.93 10.969 1 98.81 116 GLU A N 1
ATOM 935 C CA . GLU A 1 116 ? -2.072 -14.656 10.18 1 98.81 116 GLU A CA 1
ATOM 936 C C . GLU A 1 116 ? -2.049 -14.219 8.719 1 98.81 116 GLU A C 1
ATOM 938 O O . GLU A 1 116 ? -2.125 -15.055 7.816 1 98.81 116 GLU A O 1
ATOM 943 N N . ALA A 1 117 ? -1.983 -12.906 8.508 1 98.88 117 ALA A N 1
ATOM 944 C CA . ALA A 1 117 ? -1.927 -12.375 7.152 1 98.88 117 ALA A CA 1
ATOM 945 C C . ALA A 1 117 ? -0.7 -12.898 6.406 1 98.88 117 ALA A C 1
ATOM 947 O O . ALA A 1 117 ? -0.795 -13.305 5.246 1 98.88 117 ALA A O 1
ATOM 948 N N . LEU A 1 118 ? 0.418 -12.867 7.129 1 98.81 118 LEU A N 1
ATOM 949 C CA . LEU A 1 118 ? 1.656 -13.359 6.539 1 98.81 118 LEU A CA 1
ATOM 950 C C . LEU A 1 118 ? 1.532 -14.836 6.176 1 98.81 118 LEU A C 1
ATOM 952 O O . LEU A 1 118 ? 1.959 -15.25 5.098 1 98.81 118 LEU A O 1
ATOM 956 N N . GLU A 1 119 ? 1.038 -15.602 7.023 1 98.81 119 GLU A N 1
ATOM 957 C CA . GLU A 1 119 ? 0.86 -17.031 6.773 1 98.81 119 GLU A CA 1
ATOM 958 C C . GLU A 1 119 ? -0.039 -17.266 5.566 1 98.81 119 GLU A C 1
ATOM 960 O O . GLU A 1 119 ? 0.281 -18.094 4.699 1 98.81 119 GLU A O 1
ATOM 965 N N . CYS A 1 120 ? -1.141 -16.609 5.531 1 98.94 120 CYS A N 1
ATOM 966 C CA . CYS A 1 120 ? -2.078 -16.766 4.426 1 98.94 120 CYS A CA 1
ATOM 967 C C . CYS A 1 120 ? -1.44 -16.344 3.105 1 98.94 120 CYS A C 1
ATOM 969 O O . CYS A 1 120 ? -1.544 -17.047 2.105 1 98.94 120 CYS A O 1
ATOM 971 N N . ALA A 1 121 ? -0.8 -15.188 3.123 1 98.94 121 ALA A N 1
ATOM 972 C CA . ALA A 1 121 ? -0.145 -14.711 1.907 1 98.94 121 ALA A CA 1
ATOM 973 C C . ALA A 1 121 ? 0.895 -15.719 1.417 1 98.94 121 ALA A C 1
ATOM 975 O O . ALA A 1 121 ? 1.009 -15.961 0.214 1 98.94 121 ALA A O 1
ATOM 976 N N . SER A 1 122 ? 1.616 -16.266 2.348 1 98.88 122 SER A N 1
ATOM 977 C CA . SER A 1 122 ? 2.633 -17.25 2.014 1 98.88 122 SER A CA 1
ATOM 978 C C . SER A 1 122 ? 2.006 -18.5 1.39 1 98.88 122 SER A C 1
ATOM 980 O O . SER A 1 122 ? 2.535 -19.047 0.42 1 98.88 122 SER A O 1
ATOM 982 N N . ARG A 1 123 ? 0.96 -18.922 1.902 1 98.88 123 ARG A N 1
ATOM 983 C CA . ARG A 1 123 ? 0.275 -20.094 1.375 1 98.88 123 ARG A CA 1
ATOM 984 C C . ARG A 1 123 ? -0.229 -19.844 -0.042 1 98.88 123 ARG A C 1
ATOM 986 O O . ARG A 1 123 ? -0.095 -20.703 -0.916 1 98.88 123 ARG A O 1
ATOM 993 N N . VAL A 1 124 ? -0.813 -18.719 -0.25 1 98.94 124 VAL A N 1
ATOM 994 C CA . VAL A 1 124 ? -1.318 -18.375 -1.576 1 98.94 124 VAL A CA 1
ATOM 995 C C . VAL A 1 124 ? -0.161 -18.328 -2.57 1 98.94 124 VAL A C 1
ATOM 997 O O . VAL A 1 124 ? -0.252 -18.875 -3.67 1 98.94 124 VAL A O 1
ATOM 1000 N N . TYR A 1 125 ? 0.905 -17.688 -2.17 1 98.88 125 TYR A N 1
ATOM 1001 C CA . TYR A 1 125 ? 2.086 -17.578 -3.02 1 98.88 125 TYR A CA 1
ATOM 1002 C C . TYR A 1 125 ? 2.611 -18.969 -3.389 1 98.88 125 TYR A C 1
ATOM 1004 O O . TYR A 1 125 ? 2.898 -19.234 -4.559 1 98.88 125 TYR A O 1
ATOM 1012 N N . ARG A 1 126 ? 2.699 -19.828 -2.418 1 98.69 126 ARG A N 1
ATOM 1013 C CA . ARG A 1 126 ? 3.23 -21.172 -2.648 1 98.69 126 ARG A CA 1
ATOM 1014 C C . ARG A 1 126 ? 2.312 -21.969 -3.562 1 98.69 126 ARG A C 1
ATOM 1016 O O . ARG A 1 126 ? 2.783 -22.75 -4.402 1 98.69 126 ARG A O 1
ATOM 1023 N N . ALA A 1 127 ? 1.095 -21.875 -3.365 1 98.56 127 ALA A N 1
ATOM 1024 C CA . ALA A 1 127 ? 0.133 -22.547 -4.23 1 98.56 127 ALA A CA 1
ATOM 1025 C C . ALA A 1 127 ? 0.312 -22.125 -5.688 1 98.56 127 ALA A C 1
ATOM 1027 O O . ALA A 1 127 ? 0.295 -22.969 -6.586 1 98.56 127 ALA A O 1
ATOM 1028 N N . VAL A 1 128 ? 0.504 -20.859 -5.891 1 98.44 128 VAL A N 1
ATOM 1029 C CA . VAL A 1 128 ? 0.658 -20.344 -7.246 1 98.44 128 VAL A CA 1
ATOM 1030 C C . VAL A 1 128 ? 2.012 -20.766 -7.812 1 98.44 128 VAL A C 1
ATOM 1032 O O . VAL A 1 128 ? 2.113 -21.125 -8.984 1 98.44 128 VAL A O 1
ATOM 1035 N N . GLU A 1 129 ? 2.975 -20.641 -6.938 1 97.69 129 GLU A N 1
ATOM 1036 C CA . GLU A 1 129 ? 4.301 -21.078 -7.359 1 97.69 129 GLU A CA 1
ATOM 1037 C C . GLU A 1 129 ? 4.285 -22.531 -7.82 1 97.69 129 GLU A C 1
ATOM 1039 O O . GLU A 1 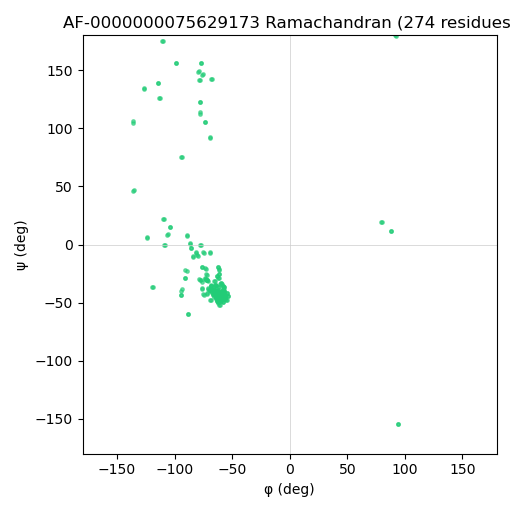129 ? 4.875 -22.875 -8.852 1 97.69 129 GLU A O 1
ATOM 1044 N N . GLU A 1 130 ? 3.666 -23.344 -7.109 1 96.44 130 GLU A N 1
ATOM 1045 C CA . GLU A 1 130 ? 3.527 -24.75 -7.469 1 96.44 130 GLU A CA 1
ATOM 1046 C C . GLU A 1 130 ? 2.785 -24.922 -8.789 1 96.44 130 GLU A C 1
ATOM 1048 O O . GLU A 1 130 ? 3.213 -25.688 -9.656 1 96.44 130 GLU A O 1
ATOM 1053 N N . CYS A 1 131 ? 1.772 -24.234 -8.906 1 95.75 131 CYS A N 1
ATOM 1054 C CA . CYS A 1 131 ? 0.934 -24.297 -10.102 1 95.75 131 CYS A CA 1
ATOM 1055 C C . CYS A 1 131 ? 1.714 -23.875 -11.344 1 95.75 131 CYS A C 1
ATOM 1057 O O . CYS A 1 131 ? 1.756 -24.609 -12.328 1 95.75 131 CYS A O 1
ATOM 1059 N N . LEU A 1 132 ? 2.322 -22.766 -11.281 1 95.06 132 LEU A N 1
ATOM 1060 C CA . LEU A 1 132 ? 3.018 -22.219 -12.438 1 95.06 132 LEU A CA 1
ATOM 1061 C C . LEU A 1 132 ? 4.297 -23 -12.727 1 95.06 132 LEU A C 1
ATOM 1063 O O . LEU A 1 132 ? 4.746 -23.078 -13.875 1 95.06 132 LEU A O 1
ATOM 1067 N N . GLY A 1 133 ? 4.867 -23.531 -11.594 1 92.69 133 GLY A N 1
ATOM 1068 C CA . GLY A 1 133 ? 5.969 -24.438 -11.82 1 92.69 133 GLY A CA 1
ATOM 1069 C C . GLY A 1 133 ? 5.594 -25.625 -12.688 1 92.69 133 GLY A C 1
ATOM 1070 O O . GLY A 1 133 ? 6.352 -26.016 -13.586 1 92.69 133 GLY A O 1
ATOM 1071 N N . GLU A 1 134 ? 4.473 -26.125 -12.531 1 90.12 134 GLU A N 1
ATOM 1072 C CA . GLU A 1 134 ? 3.977 -27.266 -13.297 1 90.12 134 GLU A CA 1
ATOM 1073 C C . GLU A 1 134 ? 3.586 -26.844 -14.711 1 90.12 134 GLU A C 1
ATOM 1075 O O . GLU A 1 134 ? 3.912 -27.531 -15.68 1 90.12 134 GLU A O 1
ATOM 1080 N N . GLU A 1 135 ? 2.934 -25.719 -14.828 1 89.56 135 GLU A N 1
ATOM 1081 C CA . GLU A 1 135 ? 2.395 -25.281 -16.109 1 89.56 135 GLU A CA 1
ATOM 1082 C C . GLU A 1 135 ? 3.494 -24.719 -17.016 1 89.56 135 GLU A C 1
ATOM 1084 O O . GLU A 1 135 ? 3.41 -24.828 -18.234 1 89.56 135 GLU A O 1
ATOM 1089 N N . CYS A 1 136 ? 4.457 -24.172 -16.484 1 88.94 136 CYS A N 1
ATOM 1090 C CA . CYS A 1 136 ? 5.527 -23.547 -17.25 1 88.94 136 CYS A CA 1
ATOM 1091 C C . CYS A 1 136 ? 6.684 -24.531 -17.453 1 88.94 136 CYS A C 1
ATOM 1093 O O . CYS A 1 136 ? 7.414 -24.438 -18.453 1 88.94 136 CYS A O 1
ATOM 1095 N N . GLU A 1 137 ? 7.059 -25.281 -16.578 1 77 137 GLU A N 1
ATOM 1096 C CA . GLU A 1 137 ? 8.078 -26.297 -16.828 1 77 137 GLU A CA 1
ATOM 1097 C C . GLU A 1 137 ? 7.602 -27.312 -17.859 1 77 137 GLU A C 1
ATOM 1099 O O . GLU A 1 137 ? 8.391 -27.812 -18.672 1 77 137 GLU A O 1
ATOM 1104 N N . ASP A 1 138 ? 6.352 -27.672 -17.75 1 62.28 138 ASP A N 1
ATOM 1105 C CA . ASP A 1 138 ? 5.859 -28.672 -18.672 1 62.28 138 ASP A CA 1
ATOM 1106 C C . ASP A 1 138 ? 5.641 -28.078 -20.062 1 62.28 138 ASP A C 1
ATOM 1108 O O . ASP A 1 138 ? 5.488 -28.812 -21.047 1 62.28 138 ASP A O 1
ATOM 1112 N N . SER A 1 139 ? 5.789 -26.781 -20.172 1 51.91 139 SER A N 1
ATOM 1113 C CA . SER A 1 139 ? 5.664 -26.234 -21.516 1 51.91 139 SER A CA 1
ATOM 1114 C C . SER A 1 139 ? 7.016 -26.219 -22.234 1 51.91 139 SER A C 1
ATOM 1116 O O . SER A 1 139 ? 8.055 -26.016 -21.594 1 51.91 139 SER A O 1
ATOM 1118 N N . MET B 1 1 ? -13.711 28.797 8.195 1 64.5 1 MET B N 1
ATOM 1119 C CA . MET B 1 1 ? -14.055 27.375 8.133 1 64.5 1 MET B CA 1
ATOM 1120 C C . MET B 1 1 ? -13.688 26.672 9.438 1 64.5 1 MET B C 1
ATOM 1122 O O . MET B 1 1 ? -12.68 27 10.062 1 64.5 1 MET B O 1
ATOM 1126 N N . VAL B 1 2 ? -14.727 26.031 10.172 1 85 2 VAL B N 1
ATOM 1127 C CA . VAL B 1 2 ? -14.438 25.344 11.43 1 85 2 VAL B CA 1
ATOM 1128 C C . VAL B 1 2 ? -13.82 23.984 11.148 1 85 2 VAL B C 1
ATOM 1130 O O . VAL B 1 2 ? -14.406 23.156 10.445 1 85 2 VAL B O 1
ATOM 1133 N N . PHE B 1 3 ? -12.531 23.812 11.531 1 93.25 3 PHE B N 1
ATOM 1134 C CA . PHE B 1 3 ? -11.789 22.578 11.312 1 93.25 3 PHE B CA 1
ATOM 1135 C C . PHE B 1 3 ? -12.18 21.516 12.344 1 93.25 3 PHE B C 1
ATOM 1137 O O . PHE B 1 3 ? -12.234 21.797 13.539 1 93.25 3 PHE B O 1
ATOM 1144 N N . ASP B 1 4 ? -12.648 20.359 11.805 1 95.75 4 ASP B N 1
ATOM 1145 C CA . ASP B 1 4 ? -12.766 19.203 12.672 1 95.75 4 ASP B CA 1
ATOM 1146 C C . ASP B 1 4 ? -11.391 18.672 13.078 1 95.75 4 ASP B C 1
ATOM 1148 O O . ASP B 1 4 ? -10.836 17.797 12.422 1 95.75 4 ASP B O 1
ATOM 1152 N N . CYS B 1 5 ? -10.859 19.109 14.172 1 96.69 5 CYS B N 1
ATOM 1153 C CA . CYS B 1 5 ? -9.484 18.859 14.578 1 96.69 5 CYS B CA 1
ATOM 1154 C C . CYS B 1 5 ? -9.289 17.406 15 1 96.69 5 CYS B C 1
ATOM 1156 O O . CYS B 1 5 ? -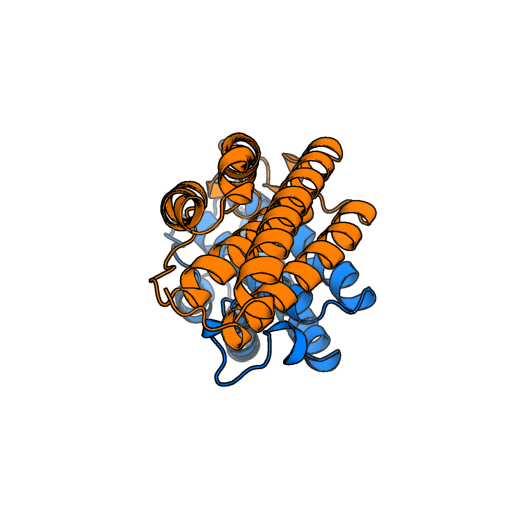8.211 16.844 14.82 1 96.69 5 CYS B O 1
ATOM 1158 N N . GLU B 1 6 ? -10.328 16.844 15.523 1 95.81 6 GLU B N 1
ATOM 1159 C CA . GLU B 1 6 ? -10.234 15.445 15.906 1 95.81 6 GLU B CA 1
ATOM 1160 C C . GLU B 1 6 ? -10.031 14.555 14.688 1 95.81 6 GLU B C 1
ATOM 1162 O O . GLU B 1 6 ? -9.211 13.633 14.719 1 95.81 6 GLU B O 1
ATOM 1167 N N . GLU B 1 7 ? -10.781 14.883 13.672 1 96.38 7 GLU B N 1
ATOM 1168 C CA . GLU B 1 7 ? -10.641 14.117 12.438 1 96.38 7 GLU B CA 1
ATOM 1169 C C . GLU B 1 7 ? -9.281 14.359 11.781 1 96.38 7 GLU B C 1
ATOM 1171 O O . GLU B 1 7 ? -8.664 13.43 11.258 1 96.38 7 GLU B O 1
ATOM 1176 N N . ALA B 1 8 ? -8.828 15.531 11.828 1 97 8 ALA B N 1
ATOM 1177 C CA . ALA B 1 8 ? -7.504 15.859 11.297 1 97 8 ALA B CA 1
ATOM 1178 C C . ALA B 1 8 ? -6.414 15.055 12 1 97 8 ALA B C 1
ATOM 1180 O O . ALA B 1 8 ? -5.527 14.5 11.344 1 97 8 ALA B O 1
ATOM 1181 N N . VAL B 1 9 ? -6.512 15.008 13.289 1 96.94 9 VAL B N 1
ATOM 1182 C CA . VAL B 1 9 ? -5.512 14.328 14.102 1 96.94 9 VAL B CA 1
ATOM 1183 C C . VAL B 1 9 ? -5.512 12.836 13.781 1 96.94 9 VAL B C 1
ATOM 1185 O O . VAL B 1 9 ? -4.453 12.211 13.711 1 96.94 9 VAL B O 1
ATOM 1188 N N . ARG B 1 10 ? -6.672 12.297 13.625 1 97.56 10 ARG B N 1
ATOM 1189 C CA . ARG B 1 10 ? -6.805 10.883 13.289 1 97.56 10 ARG B CA 1
ATOM 1190 C C . ARG B 1 10 ? -6.035 10.547 12.016 1 97.56 10 ARG B C 1
ATOM 1192 O O . ARG B 1 10 ? -5.25 9.594 11.992 1 97.56 10 ARG B O 1
ATOM 1199 N N . TRP B 1 11 ? -6.18 11.344 11.023 1 98.31 11 TRP B N 1
ATOM 1200 C CA . TRP B 1 11 ? -5.5 11.141 9.75 1 98.31 11 TRP B CA 1
ATOM 1201 C C . TRP B 1 11 ? -4.008 11.414 9.883 1 98.31 11 TRP B C 1
ATOM 1203 O O . TRP B 1 11 ? -3.186 10.703 9.297 1 98.31 11 TRP B O 1
ATOM 1213 N N . LEU B 1 12 ? -3.645 12.383 10.625 1 98.44 12 LEU B N 1
ATOM 1214 C CA . LEU B 1 12 ? -2.238 12.727 10.805 1 98.44 12 LEU B CA 1
ATOM 1215 C C . LEU B 1 12 ? -1.506 11.641 11.586 1 98.44 12 LEU B C 1
ATOM 1217 O O . LEU B 1 12 ? -0.325 11.383 11.336 1 98.44 12 LEU B O 1
ATOM 1221 N N . ARG B 1 13 ? -2.205 11.055 12.516 1 98.38 13 ARG B N 1
ATOM 1222 C CA . ARG B 1 13 ? -1.598 9.938 13.234 1 98.38 13 ARG B CA 1
ATOM 1223 C C . ARG B 1 13 ? -1.274 8.789 12.289 1 98.38 13 ARG B C 1
ATOM 1225 O O . ARG B 1 13 ? -0.217 8.164 12.398 1 98.38 13 ARG B O 1
ATOM 1232 N N . GLN B 1 14 ? -2.189 8.516 11.383 1 98.75 14 GLN B N 1
ATOM 1233 C CA . GLN B 1 14 ? -1.93 7.477 10.391 1 98.75 14 GLN B CA 1
ATOM 1234 C C . GLN B 1 14 ? -0.771 7.867 9.484 1 98.75 14 GLN B C 1
ATOM 1236 O O . GLN B 1 14 ? 0.049 7.023 9.117 1 98.75 14 GLN B O 1
ATOM 1241 N N . ALA B 1 15 ? -0.696 9.117 9.078 1 98.88 15 ALA B N 1
ATOM 1242 C CA . ALA B 1 15 ? 0.402 9.609 8.25 1 98.88 15 ALA B CA 1
ATOM 1243 C C . ALA B 1 15 ? 1.741 9.461 8.969 1 98.88 15 ALA B C 1
ATOM 1245 O O . ALA B 1 15 ? 2.725 9.016 8.367 1 98.88 15 ALA B O 1
ATOM 1246 N N . LYS B 1 16 ? 1.753 9.805 10.211 1 98.75 16 LYS B N 1
ATOM 1247 C CA . LYS B 1 16 ? 2.977 9.719 11.008 1 98.75 16 LYS B CA 1
ATOM 1248 C C . LYS B 1 16 ? 3.447 8.273 11.133 1 98.75 16 LYS B C 1
ATOM 1250 O O . LYS B 1 16 ? 4.633 7.984 10.961 1 98.75 16 LYS B O 1
ATOM 1255 N N . HIS B 1 17 ? 2.504 7.434 11.461 1 98.75 17 HIS B N 1
ATOM 1256 C CA . HIS B 1 17 ? 2.814 6.012 11.547 1 98.75 17 HIS B CA 1
ATOM 1257 C C . HIS B 1 17 ? 3.385 5.492 10.227 1 98.75 17 HIS B C 1
ATOM 1259 O O . HIS B 1 17 ? 4.332 4.699 10.227 1 98.75 17 HIS B O 1
ATOM 1265 N N . THR B 1 18 ? 2.848 5.93 9.133 1 98.88 18 THR B N 1
ATOM 1266 C CA . THR B 1 18 ? 3.326 5.535 7.809 1 98.88 18 THR B CA 1
ATOM 1267 C C . THR B 1 18 ? 4.734 6.074 7.559 1 98.88 18 THR B C 1
ATOM 1269 O O . THR B 1 18 ? 5.605 5.344 7.086 1 98.88 18 THR B O 1
ATOM 1272 N N . LEU B 1 19 ? 4.965 7.289 7.902 1 98.69 19 LEU B N 1
ATOM 1273 C CA . LEU B 1 19 ? 6.289 7.883 7.75 1 98.69 19 LEU B CA 1
ATOM 1274 C C . LEU B 1 19 ? 7.34 7.059 8.484 1 98.69 19 LEU B C 1
ATOM 1276 O O . LEU B 1 19 ? 8.43 6.82 7.953 1 98.69 19 LEU B O 1
ATOM 1280 N N . GLU B 1 20 ? 7.004 6.648 9.656 1 98.38 20 GLU B N 1
ATOM 1281 C CA . GLU B 1 20 ? 7.922 5.836 10.445 1 98.38 20 GLU B CA 1
ATOM 1282 C C . GLU B 1 20 ? 8.188 4.492 9.773 1 98.38 20 GLU B C 1
ATOM 1284 O O . GLU B 1 20 ? 9.305 3.975 9.828 1 98.38 20 GLU B O 1
ATOM 1289 N N . SER B 1 21 ? 7.188 3.973 9.156 1 98.75 21 SER B N 1
ATOM 1290 C CA . SER B 1 21 ? 7.309 2.662 8.523 1 98.75 21 SER B CA 1
ATOM 1291 C C . SER B 1 21 ? 8.172 2.734 7.266 1 98.75 21 SER B C 1
ATOM 1293 O O . SER B 1 21 ? 8.719 1.724 6.82 1 98.75 21 SER B O 1
ATOM 1295 N N . ILE B 1 22 ? 8.258 3.902 6.605 1 98.75 22 ILE B N 1
ATOM 1296 C CA . ILE B 1 22 ? 9.102 4.078 5.43 1 98.75 22 ILE B CA 1
ATOM 1297 C C . ILE B 1 22 ? 10.547 3.738 5.781 1 98.75 22 ILE B C 1
ATOM 1299 O O . ILE B 1 22 ? 11.258 3.115 4.984 1 98.75 22 ILE B O 1
ATOM 1303 N N . ARG B 1 23 ? 10.93 4.074 6.938 1 96.56 23 ARG B N 1
ATOM 1304 C CA . ARG B 1 23 ? 12.312 3.893 7.367 1 96.56 23 ARG B CA 1
ATOM 1305 C C . ARG B 1 23 ? 12.672 2.412 7.441 1 96.56 23 ARG B C 1
ATOM 1307 O O . ARG B 1 23 ? 13.789 2.023 7.102 1 96.56 23 ARG B O 1
ATOM 1314 N N . VAL B 1 24 ? 11.742 1.612 7.879 1 97.06 24 VAL B N 1
ATOM 1315 C CA . VAL B 1 24 ? 12.023 0.185 8 1 97.06 24 VAL B CA 1
ATOM 1316 C C . VAL B 1 24 ? 12.188 -0.428 6.609 1 97.06 24 VAL B C 1
ATOM 1318 O O . VAL B 1 24 ? 13.086 -1.241 6.387 1 97.06 24 VAL B O 1
ATOM 1321 N N . ASP B 1 25 ? 11.344 -0.002 5.695 1 98.5 25 ASP B N 1
ATOM 1322 C CA . ASP B 1 25 ? 11.492 -0.457 4.316 1 98.5 25 ASP B CA 1
ATOM 1323 C C . ASP B 1 25 ? 12.812 0.038 3.719 1 98.5 25 ASP B C 1
ATOM 1325 O O . ASP B 1 25 ? 13.523 -0.723 3.061 1 98.5 25 ASP B O 1
ATOM 1329 N N . TYR B 1 26 ? 13.094 1.287 3.98 1 98 26 TYR B N 1
ATOM 1330 C CA . TYR B 1 26 ? 14.305 1.924 3.471 1 98 26 TYR B CA 1
ATOM 1331 C C . TYR B 1 26 ? 15.547 1.191 3.953 1 98 26 TYR B C 1
ATOM 1333 O O . TYR B 1 26 ? 16.422 0.85 3.154 1 98 26 TYR B O 1
ATOM 1341 N N . GLU B 1 27 ? 15.594 0.902 5.172 1 96.75 27 GLU B N 1
ATOM 1342 C CA . GLU B 1 27 ? 16.75 0.248 5.77 1 96.75 27 GLU B CA 1
ATOM 1343 C C . GLU B 1 27 ? 16.844 -1.213 5.34 1 96.75 27 GLU B C 1
ATOM 1345 O O . GLU B 1 27 ? 17.938 -1.765 5.23 1 96.75 27 GLU B O 1
ATOM 1350 N N . GLY B 1 28 ? 15.742 -1.819 5.094 1 96.44 28 GLY B N 1
ATOM 1351 C CA . GLY B 1 28 ? 15.695 -3.215 4.688 1 96.44 28 GLY B CA 1
ATOM 1352 C C . GLY B 1 28 ? 15.961 -3.414 3.209 1 96.44 28 GLY B C 1
ATOM 1353 O O . GLY B 1 28 ? 16.062 -4.551 2.738 1 96.44 28 GLY B O 1
ATOM 1354 N N . GLY B 1 29 ? 16.062 -2.355 2.445 1 97.94 29 GLY B N 1
ATOM 1355 C CA . GLY B 1 29 ? 16.328 -2.455 1.019 1 97.94 29 GLY B CA 1
ATOM 1356 C C . GLY B 1 29 ? 15.07 -2.605 0.185 1 97.94 29 GLY B C 1
ATOM 1357 O O . GLY B 1 29 ? 15.141 -2.959 -0.994 1 97.94 29 GLY B O 1
ATOM 1358 N N . PHE B 1 30 ? 13.961 -2.404 0.76 1 98.75 30 PHE B N 1
ATOM 1359 C CA . PHE B 1 30 ? 12.688 -2.471 0.051 1 98.75 30 PHE B CA 1
ATOM 1360 C C . PHE B 1 30 ? 12.266 -1.087 -0.425 1 98.75 30 PHE B C 1
ATOM 1362 O O . PHE B 1 30 ? 11.258 -0.548 0.04 1 98.75 30 PHE B O 1
ATOM 1369 N N . TYR B 1 31 ? 12.922 -0.629 -1.482 1 98.88 31 TYR B N 1
ATOM 1370 C CA . TYR B 1 31 ? 12.844 0.767 -1.897 1 98.88 31 TYR B CA 1
ATOM 1371 C C . TYR B 1 31 ? 11.523 1.061 -2.592 1 98.88 31 TYR B C 1
ATOM 1373 O O . TYR B 1 31 ? 10.953 2.141 -2.424 1 98.88 31 TYR B O 1
ATOM 1381 N N . SER B 1 32 ? 11.016 0.139 -3.387 1 98.88 32 SER B N 1
ATOM 1382 C CA . SER B 1 32 ? 9.727 0.361 -4.039 1 98.88 32 SER B CA 1
ATOM 1383 C C . SER B 1 32 ? 8.609 0.518 -3.018 1 98.88 32 SER B C 1
ATOM 1385 O O . SER B 1 32 ? 7.738 1.377 -3.17 1 98.88 32 SER B O 1
ATOM 1387 N N . TRP B 1 33 ? 8.656 -0.273 -1.969 1 98.94 33 TRP B N 1
ATOM 1388 C CA . TRP B 1 33 ? 7.656 -0.177 -0.909 1 98.94 33 TRP B CA 1
ATOM 1389 C C . TRP B 1 33 ? 7.824 1.116 -0.117 1 98.94 33 TRP B C 1
ATOM 1391 O O . TRP B 1 33 ? 6.84 1.73 0.296 1 98.94 33 TRP B O 1
ATOM 1401 N N . ALA B 1 34 ? 9.125 1.524 0.135 1 98.94 34 ALA B N 1
ATOM 1402 C CA . ALA B 1 34 ? 9.367 2.816 0.772 1 98.94 34 ALA B CA 1
ATOM 1403 C C . ALA B 1 34 ? 8.742 3.951 -0.034 1 98.94 34 ALA B C 1
ATOM 1405 O O . ALA B 1 34 ? 8.125 4.855 0.533 1 98.94 34 ALA B O 1
ATOM 1406 N N . CYS B 1 35 ? 8.875 3.85 -1.312 1 98.94 35 CYS B N 1
ATOM 1407 C CA . CYS B 1 35 ? 8.336 4.871 -2.201 1 98.94 35 CYS B CA 1
ATOM 1408 C C . CYS B 1 35 ? 6.812 4.879 -2.156 1 98.94 35 CYS B C 1
ATOM 1410 O O . CYS B 1 35 ? 6.195 5.941 -2.076 1 98.94 35 CYS B O 1
ATOM 1412 N N . PHE B 1 36 ? 6.184 3.74 -2.162 1 98.94 36 PHE B N 1
ATOM 1413 C CA . PHE B 1 36 ? 4.73 3.65 -2.076 1 98.94 36 PHE B CA 1
ATOM 1414 C C . PHE B 1 36 ? 4.23 4.211 -0.749 1 98.94 36 PHE B C 1
ATOM 1416 O O . PHE B 1 36 ? 3.262 4.969 -0.714 1 98.94 36 PHE B O 1
ATOM 1423 N N . LYS B 1 37 ? 4.91 3.883 0.306 1 98.94 37 LYS B N 1
ATOM 1424 C CA . LYS B 1 37 ? 4.5 4.383 1.615 1 98.94 37 LYS B CA 1
ATOM 1425 C C . LYS B 1 37 ? 4.641 5.902 1.69 1 98.94 37 LYS B C 1
ATOM 1427 O O . LYS B 1 37 ? 3.848 6.57 2.355 1 98.94 37 LYS B O 1
ATOM 1432 N N . ALA B 1 38 ? 5.668 6.418 1.008 1 98.94 38 ALA B N 1
ATOM 1433 C CA . ALA B 1 38 ? 5.824 7.867 0.971 1 98.94 38 ALA B CA 1
ATOM 1434 C C . ALA B 1 38 ? 4.625 8.531 0.3 1 98.94 38 ALA B C 1
ATOM 1436 O O . ALA B 1 38 ? 4.141 9.562 0.768 1 98.94 38 ALA B O 1
ATOM 1437 N N . ASN B 1 39 ? 4.199 7.965 -0.787 1 98.94 39 ASN B N 1
ATOM 1438 C CA . ASN B 1 39 ? 2.965 8.422 -1.414 1 98.94 39 ASN B CA 1
ATOM 1439 C C . ASN B 1 39 ? 1.795 8.398 -0.434 1 98.94 39 ASN B C 1
ATOM 1441 O O . ASN B 1 39 ? 1.062 9.375 -0.309 1 98.94 39 ASN B O 1
ATOM 1445 N N . GLN B 1 40 ? 1.626 7.301 0.296 1 98.94 40 GLN B N 1
ATOM 1446 C CA . GLN B 1 40 ? 0.508 7.129 1.218 1 98.94 40 GLN B CA 1
ATOM 1447 C C . GLN B 1 40 ? 0.583 8.125 2.369 1 98.94 40 GLN B C 1
ATOM 1449 O O . GLN B 1 40 ? -0.433 8.695 2.77 1 98.94 40 GLN B O 1
ATOM 1454 N N . ALA B 1 41 ? 1.819 8.336 2.881 1 98.88 41 ALA B N 1
ATOM 1455 C CA . ALA B 1 41 ? 1.984 9.297 3.971 1 98.88 41 ALA B CA 1
ATOM 1456 C C . ALA B 1 41 ? 1.539 10.688 3.545 1 98.88 41 ALA B C 1
ATOM 1458 O O . ALA B 1 41 ? 0.848 11.383 4.297 1 98.88 41 ALA B O 1
ATOM 1459 N N . ALA B 1 42 ? 1.929 11.062 2.367 1 98.94 42 ALA B N 1
ATOM 1460 C CA . ALA B 1 42 ? 1.523 12.367 1.848 1 98.94 42 ALA B CA 1
ATOM 1461 C C . ALA B 1 42 ? 0.014 12.422 1.629 1 98.94 42 ALA B C 1
ATOM 1463 O O . ALA B 1 42 ? -0.627 13.43 1.947 1 98.94 42 ALA B O 1
ATOM 1464 N N . GLU B 1 43 ? -0.538 11.406 1.1 1 98.94 43 GLU B N 1
ATOM 1465 C CA . GLU B 1 43 ? -1.979 11.344 0.873 1 98.94 43 GLU B CA 1
ATOM 1466 C C . GLU B 1 43 ? -2.75 11.523 2.176 1 98.94 43 GLU B C 1
ATOM 1468 O O . GLU B 1 43 ? -3.678 12.336 2.246 1 98.94 43 GLU B O 1
ATOM 1473 N N . TYR B 1 44 ? -2.334 10.75 3.189 1 98.88 44 TYR B N 1
ATOM 1474 C CA . TYR B 1 44 ? -2.996 10.867 4.484 1 98.88 44 TYR B CA 1
ATOM 1475 C C . TYR B 1 44 ? -2.871 12.281 5.035 1 98.88 44 TYR B C 1
ATOM 1477 O O . TYR B 1 44 ? -3.822 12.82 5.605 1 98.88 44 TYR B O 1
ATOM 1485 N N . SER B 1 45 ? -1.736 12.867 4.863 1 98.81 45 SER B N 1
ATOM 1486 C CA . SER B 1 45 ? -1.515 14.227 5.34 1 98.81 45 SER B CA 1
ATOM 1487 C C . SER B 1 45 ? -2.447 15.211 4.645 1 98.81 45 SER B C 1
ATOM 1489 O O . SER B 1 45 ? -3.127 16 5.305 1 98.81 45 SER B O 1
ATOM 1491 N N . ILE B 1 46 ? -2.508 15.188 3.387 1 98.81 46 ILE B N 1
ATOM 1492 C CA . ILE B 1 46 ? -3.328 16.125 2.617 1 98.81 46 ILE B CA 1
ATOM 1493 C C . ILE B 1 46 ? -4.805 15.891 2.934 1 98.81 46 ILE B C 1
ATOM 1495 O O . ILE B 1 46 ? -5.562 16.844 3.121 1 98.81 46 ILE B O 1
ATOM 1499 N N . LYS B 1 47 ? -5.184 14.656 3.033 1 98.69 47 LYS B N 1
ATOM 1500 C CA . LYS B 1 47 ? -6.574 14.328 3.344 1 98.69 47 LYS B CA 1
ATOM 1501 C C . LYS B 1 47 ? -6.945 14.805 4.746 1 98.69 47 LYS B C 1
ATOM 1503 O O . LYS B 1 47 ? -8.102 15.156 5.004 1 98.69 47 LYS B O 1
ATOM 1508 N N . ALA B 1 48 ? -5.953 14.805 5.641 1 98.38 48 ALA B N 1
ATOM 1509 C CA . ALA B 1 48 ? -6.207 15.352 6.973 1 98.38 48 ALA B CA 1
ATOM 1510 C C . ALA B 1 48 ? -6.754 16.766 6.887 1 98.38 48 ALA B C 1
ATOM 1512 O O . ALA B 1 48 ? -7.703 17.125 7.59 1 98.38 48 ALA B O 1
ATOM 1513 N N . VAL B 1 49 ? -6.234 17.594 6.027 1 98.19 49 VAL B N 1
ATOM 1514 C CA . VAL B 1 49 ? -6.648 18.984 5.863 1 98.19 49 VAL B CA 1
ATOM 1515 C C . VAL B 1 49 ? -8.055 19.031 5.266 1 98.19 49 VAL B C 1
ATOM 1517 O O . VAL B 1 49 ? -8.922 19.75 5.773 1 98.19 49 VAL B O 1
ATOM 1520 N N . LEU B 1 50 ? -8.258 18.25 4.207 1 98.06 50 LEU B N 1
ATOM 1521 C CA . LEU B 1 50 ? -9.547 18.266 3.523 1 98.06 50 LEU B CA 1
ATOM 1522 C C . LEU B 1 50 ? -10.648 17.75 4.445 1 98.06 50 LEU B C 1
ATOM 1524 O O . LEU B 1 50 ? -11.711 18.359 4.543 1 98.06 50 LEU B O 1
ATOM 1528 N N . ARG B 1 51 ? -10.328 16.672 5.133 1 96.81 51 ARG B N 1
ATOM 1529 C CA . ARG B 1 51 ? -11.312 16.094 6.047 1 96.81 51 ARG B CA 1
ATOM 1530 C C . ARG B 1 51 ? -11.625 17.047 7.191 1 96.81 51 ARG B C 1
ATOM 1532 O O . ARG B 1 51 ? -12.781 17.188 7.602 1 96.81 51 ARG B O 1
ATOM 1539 N N . ALA B 1 52 ? -10.609 17.656 7.707 1 96.19 52 ALA B N 1
ATOM 1540 C CA . ALA B 1 52 ? -10.797 18.641 8.773 1 96.19 52 ALA B CA 1
ATOM 1541 C C . ALA B 1 52 ? -11.727 19.766 8.328 1 96.19 52 ALA B C 1
ATOM 1543 O O . ALA B 1 52 ? -12.523 20.266 9.125 1 96.19 52 ALA B O 1
ATOM 1544 N N . ALA B 1 53 ? -11.641 20.141 7.105 1 96.69 53 ALA B N 1
ATOM 1545 C CA . ALA B 1 53 ? -12.398 21.266 6.562 1 96.69 53 ALA B CA 1
ATOM 1546 C C . ALA B 1 53 ? -13.781 20.828 6.098 1 96.69 53 ALA B C 1
ATOM 1548 O O . ALA B 1 53 ? -14.562 21.625 5.59 1 96.69 53 ALA B O 1
ATOM 1549 N N . GLY B 1 54 ? -14.086 19.484 6.188 1 95.94 54 GLY B N 1
ATOM 1550 C CA . GLY B 1 54 ? -15.383 18.969 5.781 1 95.94 54 GLY B CA 1
ATOM 1551 C C . GLY B 1 54 ? -15.508 18.797 4.281 1 95.94 54 GLY B C 1
ATOM 1552 O O . GLY B 1 54 ? -16.625 18.766 3.748 1 95.94 54 GLY B O 1
ATOM 1553 N N . LEU B 1 55 ? -14.383 18.734 3.619 1 96.62 55 LEU B N 1
ATOM 1554 C CA . LEU B 1 55 ? -14.391 18.594 2.168 1 96.62 55 LEU B CA 1
ATOM 1555 C C . LEU B 1 55 ? -14.164 17.141 1.764 1 96.62 55 LEU B C 1
ATOM 1557 O O . LEU B 1 55 ? -13.539 16.375 2.502 1 96.62 55 LEU B O 1
ATOM 1561 N N . GLU B 1 56 ? -14.625 16.812 0.591 1 93.62 56 GLU B N 1
ATOM 1562 C CA . GLU B 1 56 ? -14.414 15.477 0.048 1 93.62 56 GLU B CA 1
ATOM 1563 C C . GLU B 1 56 ? -12.938 15.242 -0.278 1 93.62 56 GLU B C 1
ATOM 1565 O O . GLU B 1 56 ? -12.242 16.156 -0.726 1 93.62 56 GLU B O 1
ATOM 1570 N N . SER B 1 57 ? -12.492 14.086 -0.05 1 94.88 57 SER B N 1
ATOM 1571 C CA . SER B 1 57 ? -11.102 13.719 -0.309 1 94.88 57 SER B CA 1
ATOM 1572 C C . SER B 1 57 ? -11.008 12.367 -1 1 94.88 57 SER B C 1
ATOM 1574 O O . SER B 1 57 ? -10.148 11.547 -0.659 1 94.88 57 SER B O 1
ATOM 1576 N N . PHE B 1 58 ? -11.773 12.172 -1.973 1 91.81 58 PHE B N 1
ATOM 1577 C CA . PHE B 1 58 ? -11.812 10.883 -2.658 1 91.81 58 PHE B CA 1
ATOM 1578 C C . PHE B 1 58 ? -10.641 10.75 -3.629 1 91.81 58 PHE B C 1
ATOM 1580 O O . PHE B 1 58 ? -10.195 11.742 -4.211 1 91.81 58 PHE B O 1
ATOM 1587 N N . GLY B 1 59 ? -10.25 9.5 -3.744 1 93.75 59 GLY B N 1
ATOM 1588 C CA . GLY B 1 59 ? -9.258 9.203 -4.77 1 93.75 59 GLY B CA 1
ATOM 1589 C C . GLY B 1 59 ? -7.832 9.266 -4.266 1 93.75 59 GLY B C 1
ATOM 1590 O O . GLY B 1 59 ? -7.598 9.555 -3.088 1 93.75 59 GLY B O 1
ATOM 1591 N N . HIS B 1 60 ? -6.906 8.984 -5.207 1 97 60 HIS B N 1
ATOM 1592 C CA . HIS B 1 60 ? -5.5 8.867 -4.832 1 97 60 HIS B CA 1
ATOM 1593 C C . HIS B 1 60 ? -4.637 9.82 -5.645 1 97 60 HIS B C 1
ATOM 1595 O O . HIS B 1 60 ? -3.408 9.812 -5.523 1 97 60 HIS B O 1
ATOM 1601 N N . ASP B 1 61 ? -5.254 10.656 -6.438 1 98.19 61 ASP B N 1
ATOM 1602 C CA . ASP B 1 61 ? -4.5 11.664 -7.184 1 98.19 61 ASP B CA 1
ATOM 1603 C C . ASP B 1 61 ? -4.012 12.781 -6.266 1 98.19 61 ASP B C 1
ATOM 1605 O O . ASP B 1 61 ? -4.754 13.719 -5.977 1 98.19 61 ASP B O 1
ATOM 1609 N N . LEU B 1 62 ? -2.73 12.766 -5.965 1 98.75 62 LEU B N 1
ATOM 1610 C CA . LEU B 1 62 ? -2.182 13.672 -4.965 1 98.75 62 LEU B CA 1
ATOM 1611 C C . LEU B 1 62 ? -2.217 15.109 -5.465 1 98.75 62 LEU B C 1
ATOM 1613 O O . LEU B 1 62 ? -2.4 16.047 -4.68 1 98.75 62 LEU B O 1
ATOM 1617 N N . MET B 1 63 ? -2.004 15.305 -6.758 1 98.75 63 MET B N 1
ATOM 1618 C CA . MET B 1 63 ? -2.039 16.656 -7.316 1 98.75 63 MET B CA 1
ATOM 1619 C C . MET B 1 63 ? -3.428 17.266 -7.172 1 98.75 63 MET B C 1
ATOM 1621 O O . MET B 1 63 ? -3.559 18.438 -6.785 1 98.75 63 MET B O 1
ATOM 1625 N N . ALA B 1 64 ? -4.434 16.516 -7.477 1 98.44 64 ALA B N 1
ATOM 1626 C CA . ALA B 1 64 ? -5.809 17 -7.344 1 98.44 64 ALA B CA 1
ATOM 1627 C C . ALA B 1 64 ? -6.148 17.297 -5.887 1 98.44 64 ALA B C 1
ATOM 1629 O O . ALA B 1 64 ? -6.762 18.312 -5.582 1 98.44 64 ALA B O 1
ATOM 1630 N N . LEU B 1 65 ? -5.773 16.391 -5.008 1 98.56 65 LEU B N 1
ATOM 1631 C CA . LEU B 1 65 ? -6.016 16.594 -3.584 1 98.56 65 LEU B CA 1
ATOM 1632 C C . LEU B 1 65 ? -5.293 17.844 -3.084 1 98.56 65 LEU B C 1
ATOM 1634 O O . LEU B 1 65 ? -5.867 18.641 -2.342 1 98.56 65 LEU B O 1
ATOM 1638 N N . TRP B 1 66 ? -4.07 17.984 -3.506 1 98.69 66 TRP B N 1
ATOM 1639 C CA . TRP B 1 66 ? -3.25 19.125 -3.1 1 98.69 66 TRP B CA 1
ATOM 1640 C C . TRP B 1 66 ? -3.865 20.438 -3.576 1 98.69 66 TRP B C 1
ATOM 1642 O O . TRP B 1 66 ? -3.91 21.422 -2.828 1 98.69 66 TRP B O 1
ATOM 1652 N N . ARG B 1 67 ? -4.328 20.5 -4.766 1 98.12 67 ARG B N 1
ATOM 1653 C CA . ARG B 1 67 ? -4.922 21.703 -5.312 1 98.12 67 ARG B CA 1
ATOM 1654 C C . ARG B 1 67 ? -6.121 22.156 -4.484 1 98.12 67 ARG B C 1
ATOM 1656 O O . ARG B 1 67 ? -6.355 23.359 -4.312 1 98.12 67 ARG B O 1
ATOM 1663 N N . ARG B 1 68 ? -6.82 21.219 -3.963 1 97.12 68 ARG B N 1
ATOM 1664 C CA . ARG B 1 68 ? -7.98 21.531 -3.137 1 97.12 68 ARG B CA 1
ATOM 1665 C C . ARG B 1 68 ? -7.555 21.953 -1.73 1 97.12 68 ARG B C 1
ATOM 1667 O O . ARG B 1 68 ? -8.211 22.781 -1.098 1 97.12 68 ARG B O 1
ATOM 1674 N N . ALA B 1 69 ? -6.469 21.406 -1.346 1 97.75 69 ALA B N 1
ATOM 1675 C CA . ALA B 1 69 ? -6.082 21.578 0.051 1 97.75 69 ALA B CA 1
ATOM 1676 C C . ALA B 1 69 ? -5.191 22.812 0.218 1 97.75 69 ALA B C 1
ATOM 1678 O O . ALA B 1 69 ? -5.152 23.422 1.291 1 97.75 69 ALA B O 1
ATOM 1679 N N . ARG B 1 70 ? -4.473 23.141 -0.804 1 96.94 70 ARG B N 1
ATOM 1680 C CA . ARG B 1 70 ? -3.41 24.141 -0.679 1 96.94 70 ARG B CA 1
ATOM 1681 C C . ARG B 1 70 ? -3.977 25.5 -0.29 1 96.94 70 ARG B C 1
ATOM 1683 O O . ARG B 1 70 ? -3.283 26.312 0.326 1 96.94 70 ARG B O 1
ATOM 1690 N N . SER B 1 71 ? -5.195 25.797 -0.625 1 95.06 71 SER B N 1
ATOM 1691 C CA . SER B 1 71 ? -5.789 27.078 -0.279 1 95.06 71 SER B CA 1
ATOM 1692 C C . SER B 1 71 ? -6.188 27.125 1.192 1 95.06 71 SER B C 1
ATOM 1694 O O . SER B 1 71 ? -6.387 28.219 1.753 1 95.06 71 SER B O 1
ATOM 1696 N N . LEU B 1 72 ? -6.328 25.969 1.8 1 95.5 72 LEU B N 1
ATOM 1697 C CA . LEU B 1 72 ? -6.742 25.859 3.195 1 95.5 72 LEU B CA 1
ATOM 1698 C C . LEU B 1 72 ? -5.531 25.891 4.125 1 95.5 72 LEU B C 1
ATOM 1700 O O . LEU B 1 72 ? -5.668 26.156 5.32 1 95.5 72 LEU B O 1
ATOM 1704 N N . CYS B 1 73 ? -4.41 25.547 3.58 1 94.25 73 CYS B N 1
ATOM 1705 C CA . CYS B 1 73 ? -3.17 25.406 4.336 1 94.25 73 CYS B CA 1
ATOM 1706 C C . CYS B 1 73 ? -1.999 26.031 3.596 1 94.25 73 CYS B C 1
ATOM 1708 O O . CYS B 1 73 ? -1.414 25.422 2.703 1 94.25 73 CYS B O 1
ATOM 1710 N N . GLN B 1 74 ? -1.561 27.141 4.055 1 93.81 74 GLN B N 1
ATOM 1711 C CA . GLN B 1 74 ? -0.587 27.969 3.348 1 93.81 74 GLN B CA 1
ATOM 1712 C C . GLN B 1 74 ? 0.73 27.219 3.154 1 93.81 74 GLN B C 1
ATOM 1714 O O . GLN B 1 74 ? 1.298 27.234 2.061 1 93.81 74 GLN B O 1
ATOM 1719 N N . PRO B 1 75 ? 1.238 26.531 4.148 1 96.38 75 PRO B N 1
ATOM 1720 C CA . PRO B 1 75 ? 2.508 25.828 3.973 1 96.38 75 PRO B CA 1
ATOM 1721 C C . PRO B 1 75 ? 2.443 24.766 2.875 1 96.38 75 PRO B C 1
ATOM 1723 O O . PRO B 1 75 ? 3.477 24.391 2.312 1 96.38 75 PRO B O 1
ATOM 1726 N N . LEU B 1 76 ? 1.258 24.297 2.539 1 97.56 76 LEU B N 1
ATOM 1727 C CA . LEU B 1 76 ? 1.087 23.281 1.511 1 97.56 76 LEU B CA 1
ATOM 1728 C C . LEU B 1 76 ? 1.316 23.859 0.121 1 97.56 76 LEU B C 1
ATOM 1730 O O . LEU B 1 76 ? 1.579 23.125 -0.831 1 97.56 76 LEU B O 1
ATOM 1734 N N . GLN B 1 77 ? 1.201 25.141 -0.003 1 97.44 77 GLN B N 1
ATOM 1735 C CA . GLN B 1 77 ? 1.363 25.797 -1.299 1 97.44 77 GLN B CA 1
ATOM 1736 C C . GLN B 1 77 ? 2.768 25.578 -1.854 1 97.44 77 GLN B C 1
ATOM 1738 O O . GLN B 1 77 ? 2.953 25.469 -3.068 1 97.44 77 GLN B O 1
ATOM 1743 N N . GLU B 1 78 ? 3.689 25.422 -0.987 1 97.12 78 GLU B N 1
ATOM 1744 C CA . GLU B 1 78 ? 5.086 25.312 -1.399 1 97.12 78 GLU B CA 1
ATOM 1745 C C . GLU B 1 78 ? 5.477 23.859 -1.677 1 97.12 78 GLU B C 1
ATOM 1747 O O . GLU B 1 78 ? 6.633 23.578 -1.999 1 97.12 78 GLU B O 1
ATOM 1752 N N . MET B 1 79 ? 4.496 23 -1.656 1 98.62 79 MET B N 1
ATOM 1753 C CA . MET B 1 79 ? 4.832 21.578 -1.702 1 98.62 79 MET B CA 1
ATOM 1754 C C . MET B 1 79 ? 4.574 21 -3.09 1 98.62 79 MET B C 1
ATOM 1756 O O . MET B 1 79 ? 4.605 19.781 -3.277 1 98.62 79 MET B O 1
ATOM 1760 N N . GLU B 1 80 ? 4.406 21.797 -4.086 1 98.62 80 GLU B N 1
ATOM 1761 C CA . GLU B 1 80 ? 4.004 21.344 -5.414 1 98.62 80 GLU B CA 1
ATOM 1762 C C . GLU B 1 80 ? 5 20.328 -5.977 1 98.62 80 GLU B C 1
ATOM 1764 O O . GLU B 1 80 ? 4.605 19.297 -6.504 1 98.62 80 GLU B O 1
ATOM 1769 N N . GLU B 1 81 ? 6.25 20.641 -5.883 1 98.69 81 GLU B N 1
ATOM 1770 C CA . GLU B 1 81 ? 7.273 19.766 -6.457 1 98.69 81 GLU B CA 1
ATOM 1771 C C . GLU B 1 81 ? 7.301 18.406 -5.766 1 98.69 81 GLU B C 1
ATOM 1773 O O . GLU B 1 81 ? 7.414 17.375 -6.422 1 98.69 81 GLU B O 1
ATOM 1778 N N . CYS B 1 82 ? 7.184 18.406 -4.477 1 98.88 82 CYS B N 1
ATOM 1779 C CA . CYS B 1 82 ? 7.148 17.156 -3.729 1 98.88 82 CYS B CA 1
ATOM 1780 C C . CYS B 1 82 ? 5.902 16.344 -4.07 1 98.88 82 CYS B C 1
ATOM 1782 O O . CYS B 1 82 ? 5.973 15.133 -4.23 1 98.88 82 CYS B O 1
ATOM 1784 N N . ILE B 1 83 ? 4.801 17.062 -4.211 1 98.88 83 ILE B N 1
ATOM 1785 C CA . ILE B 1 83 ? 3.545 16.391 -4.527 1 98.88 83 ILE B CA 1
ATOM 1786 C C . ILE B 1 83 ? 3.65 15.727 -5.898 1 98.88 83 ILE B C 1
ATOM 1788 O O . ILE B 1 83 ? 3.195 14.594 -6.086 1 98.88 83 ILE B O 1
ATOM 1792 N N . ALA B 1 84 ? 4.27 16.422 -6.809 1 98.81 84 ALA B N 1
ATOM 1793 C CA . ALA B 1 84 ? 4.441 15.883 -8.156 1 98.81 84 ALA B CA 1
ATOM 1794 C C . ALA B 1 84 ? 5.289 14.617 -8.133 1 98.81 84 ALA B C 1
ATOM 1796 O O . ALA B 1 84 ? 4.996 13.656 -8.844 1 98.81 84 ALA B O 1
ATOM 1797 N N . VAL B 1 85 ? 6.359 14.602 -7.363 1 98.81 85 VAL B N 1
ATOM 1798 C CA . VAL B 1 85 ? 7.23 13.445 -7.219 1 98.81 85 VAL B CA 1
ATOM 1799 C C . VAL B 1 85 ? 6.449 12.281 -6.625 1 98.81 85 VAL B C 1
ATOM 1801 O O . VAL B 1 85 ? 6.461 11.172 -7.168 1 98.81 85 VAL B O 1
ATOM 1804 N N . LEU B 1 86 ? 5.738 12.5 -5.582 1 98.94 86 LEU B N 1
ATOM 1805 C CA . LEU B 1 86 ? 5.055 11.461 -4.824 1 98.94 86 LEU B CA 1
ATOM 1806 C C . LEU B 1 86 ? 3.85 10.93 -5.594 1 98.94 86 LEU B C 1
ATOM 1808 O O . LEU B 1 86 ? 3.486 9.758 -5.457 1 98.94 86 LEU B O 1
ATOM 1812 N N . ASN B 1 87 ? 3.238 11.766 -6.422 1 98.88 87 ASN B N 1
ATOM 1813 C CA . ASN B 1 87 ? 2.045 11.391 -7.172 1 98.88 87 ASN B CA 1
ATOM 1814 C C . ASN B 1 87 ? 2.32 10.219 -8.109 1 98.88 87 ASN B C 1
ATOM 1816 O O . ASN B 1 87 ? 1.42 9.43 -8.414 1 98.88 87 ASN B O 1
ATOM 1820 N N . LYS B 1 88 ? 3.529 10.055 -8.508 1 98.38 88 LYS B N 1
ATOM 1821 C CA . LYS B 1 88 ? 3.91 9.023 -9.461 1 98.38 88 LYS B CA 1
ATOM 1822 C C . LYS B 1 88 ? 4.199 7.699 -8.75 1 98.38 88 LYS B C 1
ATOM 1824 O O . LYS B 1 88 ? 4.461 6.684 -9.406 1 98.38 88 LYS B O 1
ATOM 1829 N N . LEU B 1 89 ? 4.066 7.676 -7.461 1 98.75 89 LEU B N 1
ATOM 1830 C CA . LEU B 1 89 ? 4.574 6.539 -6.703 1 98.75 89 LEU B CA 1
ATOM 1831 C C . LEU B 1 89 ? 3.43 5.695 -6.152 1 98.75 89 LEU B C 1
ATOM 1833 O O . LEU B 1 89 ? 3.611 4.945 -5.191 1 98.75 89 LEU B O 1
ATOM 1837 N N . TYR B 1 90 ? 2.254 5.832 -6.812 1 98.06 90 TYR B N 1
ATOM 1838 C CA . TYR B 1 90 ? 1.11 5.059 -6.348 1 98.06 90 TYR B CA 1
ATOM 1839 C C . TYR B 1 90 ? 1.073 3.686 -7.016 1 98.06 90 TYR B C 1
ATOM 1841 O O . TYR B 1 90 ? 1.23 2.66 -6.348 1 98.06 90 TYR B O 1
ATOM 1849 N N . LEU B 1 91 ? 0.993 3.574 -8.234 1 97.44 91 LEU B N 1
ATOM 1850 C CA . LEU B 1 91 ? 0.794 2.322 -8.953 1 97.44 91 LEU B CA 1
ATOM 1851 C C . LEU B 1 91 ? 2.129 1.728 -9.391 1 97.44 91 LEU B C 1
ATOM 1853 O O . LEU B 1 91 ? 2.383 0.54 -9.18 1 97.44 91 LEU B O 1
ATOM 1857 N N . PRO B 1 92 ? 3.062 2.553 -9.914 1 98.12 92 PRO B N 1
ATOM 1858 C CA . PRO B 1 92 ? 4.273 1.984 -10.516 1 98.12 92 PRO B CA 1
ATOM 1859 C C . PRO B 1 92 ? 5.117 1.202 -9.508 1 98.12 92 PRO B C 1
ATOM 1861 O O . PRO B 1 92 ? 5.672 0.152 -9.844 1 98.12 92 PRO B O 1
ATOM 1864 N N . PRO B 1 93 ? 5.242 1.572 -8.266 1 98.69 93 PRO B N 1
ATOM 1865 C CA . PRO B 1 93 ? 6.062 0.771 -7.355 1 98.69 93 PRO B CA 1
ATOM 1866 C C . PRO B 1 93 ? 5.434 -0.582 -7.031 1 98.69 93 PRO B C 1
ATOM 1868 O O . PRO B 1 93 ? 6.09 -1.444 -6.441 1 98.69 93 PRO B O 1
ATOM 1871 N N . ARG B 1 94 ? 4.199 -0.793 -7.492 1 98.5 94 ARG B N 1
ATOM 1872 C CA . ARG B 1 94 ? 3.473 -1.948 -6.973 1 98.5 94 ARG B CA 1
ATOM 1873 C C . ARG B 1 94 ? 3.104 -2.912 -8.094 1 98.5 94 ARG B C 1
ATOM 1875 O O . ARG B 1 94 ? 3.168 -4.133 -7.918 1 98.5 94 ARG B O 1
ATOM 1882 N N . TYR B 1 95 ? 2.787 -2.332 -9.227 1 98 95 TYR B N 1
ATOM 1883 C CA . TYR B 1 95 ? 2.15 -3.195 -10.219 1 98 95 TYR B CA 1
ATOM 1884 C C . TYR B 1 95 ? 3.057 -3.398 -11.43 1 98 95 TYR B C 1
ATOM 1886 O O . TYR B 1 95 ? 3.434 -2.432 -12.094 1 98 95 TYR B O 1
ATOM 1894 N N . PRO B 1 96 ? 3.299 -4.637 -11.766 1 97.62 96 PRO B N 1
ATOM 1895 C CA . PRO B 1 96 ? 4.148 -4.941 -12.922 1 97.62 96 PRO B CA 1
ATOM 1896 C C . PRO B 1 96 ? 3.6 -4.363 -14.227 1 97.62 96 PRO B C 1
ATOM 1898 O O . PRO B 1 96 ? 4.371 -3.955 -15.094 1 97.62 96 PRO B O 1
ATOM 1901 N N . ASP B 1 97 ? 2.311 -4.297 -14.375 1 95.25 97 ASP B N 1
ATOM 1902 C CA . ASP B 1 97 ? 1.719 -3.844 -15.625 1 95.25 97 ASP B CA 1
ATOM 1903 C C . ASP B 1 97 ? 1.788 -2.324 -15.75 1 95.25 97 ASP B C 1
ATOM 1905 O O . ASP B 1 97 ? 1.387 -1.76 -16.766 1 95.25 97 ASP B O 1
ATOM 1909 N N . ALA B 1 98 ? 2.332 -1.682 -14.766 1 95.25 98 ALA B N 1
ATOM 1910 C CA . ALA B 1 98 ? 2.596 -0.248 -14.859 1 95.25 98 ALA B CA 1
ATOM 1911 C C . ALA B 1 98 ? 3.928 0.021 -15.555 1 95.25 98 ALA B C 1
ATOM 1913 O O . ALA B 1 98 ? 4.277 1.175 -15.812 1 95.25 98 ALA B O 1
ATOM 1914 N N . TRP B 1 99 ? 4.684 -1.015 -15.75 1 95.12 99 TRP B N 1
ATOM 1915 C CA . TRP B 1 99 ? 6 -0.904 -16.375 1 95.12 99 TRP B CA 1
ATOM 1916 C C . TRP B 1 99 ? 6.031 -1.607 -17.719 1 95.12 99 TRP B C 1
ATOM 1918 O O . TRP B 1 99 ? 5.453 -2.686 -17.875 1 95.12 99 TRP B O 1
ATOM 1928 N N . PRO B 1 100 ? 6.711 -0.857 -18.578 1 91.19 100 PRO B N 1
ATOM 1929 C CA . PRO B 1 100 ? 6.957 -1.589 -19.828 1 91.19 100 PRO B CA 1
ATOM 1930 C C . PRO B 1 100 ? 8.055 -2.639 -19.688 1 91.19 100 PRO B C 1
ATOM 1932 O O . PRO B 1 100 ? 8.883 -2.553 -18.781 1 91.19 100 PRO B O 1
ATOM 1935 N N . GLY B 1 101 ? 7.965 -3.74 -20.375 1 87.38 101 GLY B N 1
ATOM 1936 C CA . GLY B 1 101 ? 9.047 -4.711 -20.406 1 87.38 101 GLY B CA 1
ATOM 1937 C C . GLY B 1 101 ? 8.891 -5.809 -19.375 1 87.38 101 GLY B C 1
ATOM 1938 O O . GLY B 1 101 ? 7.789 -6.062 -18.891 1 87.38 101 GLY B O 1
ATOM 1939 N N . GLY B 1 102 ? 10.023 -6.434 -18.953 1 91.94 102 GLY B N 1
ATOM 1940 C CA . GLY B 1 102 ? 9.969 -7.656 -18.172 1 91.94 102 GLY B CA 1
ATOM 1941 C C . GLY B 1 102 ? 10.375 -7.453 -16.719 1 91.94 102 GLY B C 1
ATOM 1942 O O . GLY B 1 102 ? 10.273 -8.375 -15.906 1 91.94 102 GLY B O 1
ATOM 1943 N N . ALA B 1 103 ? 10.727 -6.191 -16.391 1 95.31 103 ALA B N 1
ATOM 1944 C CA . ALA B 1 103 ? 11.18 -5.957 -15.031 1 95.31 103 ALA B CA 1
ATOM 1945 C C . ALA B 1 103 ? 9.992 -5.883 -14.062 1 95.31 103 ALA B C 1
ATOM 1947 O O . ALA B 1 103 ? 8.93 -5.359 -14.414 1 95.31 103 ALA B O 1
ATOM 1948 N N . ALA B 1 104 ? 10.195 -6.445 -12.891 1 97.94 104 ALA B N 1
ATOM 1949 C CA . ALA B 1 104 ? 9.242 -6.234 -11.805 1 97.94 104 ALA B CA 1
ATOM 1950 C C . ALA B 1 104 ? 9.422 -4.859 -11.164 1 97.94 104 ALA B C 1
ATOM 1952 O O . ALA B 1 104 ? 10.523 -4.301 -11.195 1 97.94 104 ALA B O 1
ATOM 1953 N N . PRO B 1 105 ? 8.422 -4.293 -10.531 1 98.38 105 PRO B N 1
ATOM 1954 C CA . PRO B 1 105 ? 8.469 -2.93 -10 1 98.38 105 PRO B CA 1
ATOM 1955 C C . PRO B 1 105 ? 9.664 -2.697 -9.078 1 98.38 105 PRO B C 1
ATOM 1957 O O . PRO B 1 105 ? 10.352 -1.68 -9.195 1 98.38 105 PRO B O 1
ATOM 1960 N N . PHE B 1 106 ? 9.914 -3.646 -8.188 1 98.44 106 PHE B N 1
ATOM 1961 C CA . PHE B 1 106 ? 10.953 -3.434 -7.188 1 98.44 106 PHE B CA 1
ATOM 1962 C C . PHE B 1 106 ? 12.312 -3.262 -7.844 1 98.44 106 PHE B C 1
ATOM 1964 O O . PHE B 1 106 ? 13.219 -2.656 -7.262 1 98.44 106 PHE B O 1
ATOM 1971 N N . GLU B 1 107 ? 12.484 -3.668 -9.047 1 98 107 GLU B N 1
ATOM 1972 C CA . GLU B 1 107 ? 13.758 -3.596 -9.758 1 98 107 GLU B CA 1
ATOM 1973 C C . GLU B 1 107 ? 14 -2.193 -10.312 1 98 107 GLU B C 1
ATOM 1975 O O . GLU B 1 107 ? 15.102 -1.883 -10.773 1 98 107 GLU B O 1
ATOM 1980 N N . ASN B 1 108 ? 13.023 -1.375 -10.242 1 97.88 108 ASN B N 1
ATOM 1981 C CA . ASN B 1 108 ? 13.102 -0.066 -10.883 1 97.88 108 ASN B CA 1
ATOM 1982 C C . ASN B 1 108 ? 13.289 1.048 -9.852 1 97.88 108 ASN B C 1
ATOM 1984 O O . ASN B 1 108 ? 13.203 2.23 -10.195 1 97.88 108 ASN B O 1
ATOM 1988 N N . TYR B 1 109 ? 13.516 0.711 -8.617 1 98.56 109 TYR B N 1
ATOM 1989 C CA . TYR B 1 109 ? 13.672 1.702 -7.559 1 98.56 109 TYR B CA 1
ATOM 1990 C C . TYR B 1 109 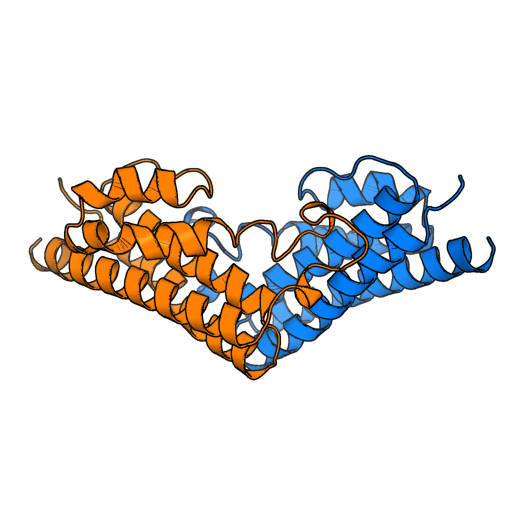? 14.977 1.49 -6.797 1 98.56 109 TYR B C 1
ATOM 1992 O O . TYR B 1 109 ? 15.32 0.359 -6.453 1 98.56 109 TYR B O 1
ATOM 2000 N N . THR B 1 110 ? 15.641 2.568 -6.598 1 98.5 110 THR B N 1
ATOM 2001 C CA . THR B 1 110 ? 16.938 2.551 -5.926 1 98.5 110 THR B CA 1
ATOM 2002 C C . THR B 1 110 ? 16.828 3.189 -4.543 1 98.5 110 THR B C 1
ATOM 2004 O O . THR B 1 110 ? 15.797 3.746 -4.184 1 98.5 110 THR B O 1
ATOM 2007 N N . ARG B 1 111 ? 17.984 3.102 -3.834 1 98.5 111 ARG B N 1
ATOM 2008 C CA . ARG B 1 111 ? 18.094 3.762 -2.537 1 98.5 111 ARG B CA 1
ATOM 2009 C C . ARG B 1 111 ? 17.828 5.258 -2.662 1 98.5 111 ARG B C 1
ATOM 2011 O O . ARG B 1 111 ? 17.156 5.848 -1.812 1 98.5 111 ARG B O 1
ATOM 2018 N N . ARG B 1 112 ? 18.266 5.91 -3.662 1 98.62 112 ARG B N 1
ATOM 2019 C CA . ARG B 1 112 ? 18.094 7.34 -3.891 1 98.62 112 ARG B CA 1
ATOM 2020 C C . ARG B 1 112 ? 16.625 7.691 -4.102 1 98.62 112 ARG B C 1
ATOM 2022 O O . ARG B 1 112 ? 16.156 8.711 -3.6 1 98.62 112 ARG B O 1
ATOM 2029 N N . ASP B 1 113 ? 15.922 6.812 -4.875 1 98.81 113 ASP B N 1
ATOM 2030 C CA . ASP B 1 113 ? 14.492 7.027 -5.074 1 98.81 113 ASP B CA 1
ATOM 2031 C C . ASP B 1 113 ? 13.75 7.051 -3.74 1 98.81 113 ASP B C 1
ATOM 2033 O O . ASP B 1 113 ? 12.93 7.938 -3.494 1 98.81 113 ASP B O 1
ATOM 2037 N N . ALA B 1 114 ? 14.102 6.09 -2.926 1 98.81 114 ALA B N 1
ATOM 2038 C CA . ALA B 1 114 ? 13.438 5.961 -1.633 1 98.81 114 ALA B CA 1
ATOM 2039 C C . ALA B 1 114 ? 13.758 7.145 -0.729 1 98.81 114 ALA B C 1
ATOM 2041 O O . ALA B 1 114 ? 12.891 7.637 -0.007 1 98.81 114 ALA B O 1
ATOM 2042 N N . GLU B 1 115 ? 14.953 7.57 -0.772 1 98.69 115 GLU B N 1
ATOM 2043 C CA . GLU B 1 115 ? 15.375 8.711 0.039 1 98.69 115 GLU B CA 1
ATOM 2044 C C . GLU B 1 115 ? 14.633 9.984 -0.367 1 98.69 115 GLU B C 1
ATOM 2046 O O . GLU B 1 115 ? 14.164 10.734 0.49 1 98.69 115 GLU B O 1
ATOM 2051 N N . GLU B 1 116 ? 14.602 10.227 -1.58 1 98.81 116 GLU B N 1
ATOM 2052 C CA . GLU B 1 116 ? 13.883 11.398 -2.082 1 98.81 116 GLU B CA 1
ATOM 2053 C C . GLU B 1 116 ? 12.406 11.336 -1.71 1 98.81 116 GLU B C 1
ATOM 2055 O O . GLU B 1 116 ? 11.82 12.344 -1.3 1 98.81 116 GLU B O 1
ATOM 2060 N N . ALA B 1 117 ? 11.805 10.172 -1.897 1 98.88 117 ALA B N 1
ATOM 2061 C CA . ALA B 1 117 ? 10.398 9.992 -1.551 1 98.88 117 ALA B CA 1
ATOM 2062 C C . ALA B 1 117 ? 10.164 10.25 -0.066 1 98.88 117 ALA B C 1
ATOM 2064 O O . ALA B 1 117 ? 9.203 10.93 0.306 1 98.88 117 ALA B O 1
ATOM 2065 N N . LEU B 1 118 ? 11.07 9.695 0.733 1 98.81 118 LEU B N 1
ATOM 2066 C CA . LEU B 1 118 ? 10.969 9.898 2.174 1 98.81 118 LEU B CA 1
ATOM 2067 C C . LEU B 1 118 ? 11.078 11.375 2.525 1 98.81 118 LEU B C 1
ATOM 2069 O O . LEU B 1 118 ? 10.312 11.883 3.352 1 98.81 118 LEU B O 1
ATOM 2073 N N . GLU B 1 119 ? 11.984 12.039 1.989 1 98.81 119 GLU B N 1
ATOM 2074 C CA . GLU B 1 119 ? 12.164 13.461 2.244 1 98.81 119 GLU B CA 1
ATOM 2075 C C . GLU B 1 119 ? 10.93 14.258 1.851 1 98.81 119 GLU B C 1
ATOM 2077 O O . GLU B 1 119 ? 10.461 15.109 2.609 1 98.81 119 GLU B O 1
ATOM 2082 N N . CYS B 1 120 ? 10.43 14.016 0.683 1 98.94 120 CYS B N 1
ATOM 2083 C CA . CYS B 1 120 ? 9.25 14.719 0.201 1 98.94 120 CYS B CA 1
ATOM 2084 C C . CYS B 1 120 ? 8.047 14.445 1.099 1 98.94 120 CYS B C 1
ATOM 2086 O O . CYS B 1 120 ? 7.336 15.375 1.484 1 98.94 120 CYS B O 1
ATOM 2088 N N . ALA B 1 121 ? 7.855 13.172 1.419 1 98.88 121 ALA B N 1
ATOM 2089 C CA . ALA B 1 121 ? 6.734 12.82 2.285 1 98.88 121 ALA B CA 1
ATOM 2090 C C . ALA B 1 121 ? 6.84 13.523 3.637 1 98.88 121 ALA B C 1
ATOM 2092 O O . ALA B 1 121 ? 5.84 14 4.176 1 98.88 121 ALA B O 1
ATOM 2093 N N . SER B 1 122 ? 8.031 13.57 4.141 1 98.88 122 SER B N 1
ATOM 2094 C CA . SER B 1 122 ? 8.273 14.234 5.418 1 98.88 122 SER B CA 1
ATOM 2095 C C . SER B 1 122 ? 7.953 15.727 5.336 1 98.88 122 SER B C 1
ATOM 2097 O O . SER B 1 122 ? 7.359 16.281 6.254 1 98.88 122 SER B O 1
ATOM 2099 N N . ARG B 1 123 ? 8.32 16.328 4.312 1 98.88 123 ARG B N 1
ATOM 2100 C CA . ARG B 1 123 ? 8.055 17.75 4.133 1 98.88 123 ARG B CA 1
ATOM 2101 C C . ARG B 1 123 ? 6.555 18.016 4.051 1 98.88 123 ARG B C 1
ATOM 2103 O O . ARG B 1 123 ? 6.059 18.969 4.652 1 98.88 123 ARG B O 1
ATOM 2110 N N . VAL B 1 124 ? 5.879 17.219 3.303 1 98.94 124 VAL B N 1
ATOM 2111 C CA . VAL B 1 124 ? 4.434 17.375 3.17 1 98.94 124 VAL B CA 1
ATOM 2112 C C . VAL B 1 124 ? 3.768 17.203 4.531 1 98.94 124 VAL B C 1
ATOM 2114 O O . VAL B 1 124 ? 2.912 18 4.922 1 98.94 124 VAL B O 1
ATOM 2117 N N . TYR B 1 125 ? 4.176 16.172 5.234 1 98.88 125 TYR B N 1
ATOM 2118 C CA . TYR B 1 125 ? 3.631 15.914 6.562 1 98.88 125 TYR B CA 1
ATOM 2119 C C . TYR B 1 125 ? 3.852 17.094 7.488 1 98.88 125 TYR B C 1
ATOM 2121 O O . TYR B 1 125 ? 2.928 17.531 8.18 1 98.88 125 TYR B O 1
ATOM 2129 N N . ARG B 1 126 ? 5.039 17.625 7.477 1 98.69 126 ARG B N 1
ATOM 2130 C CA . ARG B 1 126 ? 5.375 18.734 8.359 1 98.69 126 ARG B CA 1
ATOM 2131 C C . ARG B 1 126 ? 4.578 19.984 7.988 1 98.69 126 ARG B C 1
ATOM 2133 O O . ARG B 1 126 ? 4.16 20.75 8.867 1 98.69 126 ARG B O 1
ATOM 2140 N N . ALA B 1 127 ? 4.445 20.234 6.781 1 98.56 127 ALA B N 1
ATOM 2141 C CA . ALA B 1 127 ? 3.648 21.375 6.328 1 98.56 127 ALA B CA 1
ATOM 2142 C C . ALA B 1 127 ? 2.219 21.281 6.848 1 98.56 127 ALA B C 1
ATOM 2144 O O . ALA B 1 127 ? 1.655 22.266 7.312 1 98.56 127 ALA B O 1
ATOM 2145 N N . VAL B 1 128 ? 1.667 20.094 6.785 1 98.44 128 VAL B N 1
ATOM 2146 C CA . VAL B 1 128 ? 0.29 19.891 7.223 1 98.44 128 VAL B CA 1
ATOM 2147 C C . VAL B 1 128 ? 0.215 19.984 8.742 1 98.44 128 VAL B C 1
ATOM 2149 O O . VAL B 1 128 ? -0.724 20.562 9.297 1 98.44 128 VAL B O 1
ATOM 2152 N N . GLU B 1 129 ? 1.207 19.375 9.328 1 97.69 129 GLU B N 1
ATOM 2153 C CA . GLU B 1 129 ? 1.263 19.453 10.789 1 97.69 129 GLU B CA 1
ATOM 2154 C C . GLU B 1 129 ? 1.298 20.906 11.258 1 97.69 129 GLU B C 1
ATOM 2156 O O . GLU B 1 129 ? 0.597 21.266 12.211 1 97.69 129 GLU B O 1
ATOM 2161 N N . GLU B 1 130 ? 2.059 21.672 10.672 1 96.38 130 GLU B N 1
ATOM 2162 C CA . GLU B 1 130 ? 2.146 23.094 10.992 1 96.38 130 GLU B CA 1
ATOM 2163 C C . GLU B 1 130 ? 0.811 23.781 10.766 1 96.38 130 GLU B C 1
ATOM 2165 O O . GLU B 1 130 ? 0.358 24.562 11.609 1 96.38 130 GLU B O 1
ATOM 2170 N N . CYS B 1 131 ? 0.265 23.5 9.703 1 95.69 131 CYS B N 1
ATOM 2171 C CA . CYS B 1 131 ? -1.002 24.109 9.32 1 95.69 131 CYS B CA 1
ATOM 2172 C C . CYS B 1 131 ? -2.098 23.781 10.32 1 95.69 131 CYS B C 1
ATOM 2174 O O . CYS B 1 131 ? -2.762 24.672 10.844 1 95.69 131 CYS B O 1
ATOM 2176 N N . LEU B 1 132 ? -2.258 22.547 10.602 1 94.94 132 LEU B N 1
ATOM 2177 C CA . LEU B 1 132 ? -3.342 22.109 11.477 1 94.94 132 LEU B CA 1
ATOM 2178 C C . LEU B 1 132 ? -3.059 22.469 12.93 1 94.94 132 LEU B C 1
ATOM 2180 O O . LEU B 1 132 ? -3.988 22.656 13.719 1 94.94 132 LEU B O 1
ATOM 2184 N N . GLY B 1 133 ? -1.724 22.5 13.211 1 92.56 133 GLY B N 1
ATOM 2185 C CA . GLY B 1 133 ? -1.386 23.047 14.516 1 92.56 133 GLY B CA 1
ATOM 2186 C C . GLY B 1 133 ? -1.895 24.453 14.727 1 92.56 133 GLY B C 1
ATOM 2187 O O . GLY B 1 133 ? -2.42 24.781 15.797 1 92.56 133 GLY B O 1
ATOM 2188 N N . GLU B 1 134 ? -1.844 25.234 13.781 1 89.88 134 GLU B N 1
ATOM 2189 C CA . GLU B 1 134 ? -2.299 26.625 13.836 1 89.88 134 GLU B CA 1
ATOM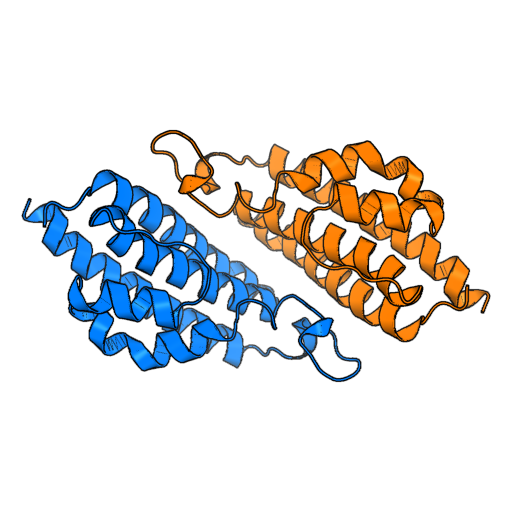 2190 C C . GLU B 1 134 ? -3.822 26.703 13.82 1 89.88 134 GLU B C 1
ATOM 2192 O O . GLU B 1 134 ? -4.418 27.453 14.594 1 89.88 134 GLU B O 1
ATOM 2197 N N . GLU B 1 135 ? -4.434 25.922 12.984 1 89.44 135 GLU B N 1
ATOM 2198 C CA . GLU B 1 135 ? -5.879 26 12.781 1 89.44 135 GLU B CA 1
ATOM 2199 C C . GLU B 1 135 ? -6.629 25.359 13.945 1 89.44 135 GLU B C 1
ATOM 2201 O O . GLU B 1 135 ? -7.742 25.781 14.281 1 89.44 135 GLU B O 1
ATOM 2206 N N . CYS B 1 136 ? -6.105 24.406 14.531 1 88.75 136 CYS B N 1
ATOM 2207 C CA . CYS B 1 136 ? -6.773 23.688 15.609 1 88.75 136 CYS B CA 1
ATOM 2208 C C . CYS B 1 136 ? -6.387 24.25 16.969 1 88.75 136 CYS B C 1
ATOM 2210 O O . CYS B 1 136 ? -7.168 24.188 17.922 1 88.75 136 CYS B O 1
ATOM 2212 N N . GLU B 1 137 ? -5.262 24.625 17.219 1 77.44 137 GLU B N 1
ATOM 2213 C CA . GLU B 1 137 ? -4.941 25.297 18.484 1 77.44 137 GLU B CA 1
ATOM 2214 C C . GLU B 1 137 ? -5.664 26.641 18.594 1 77.44 137 GLU B C 1
ATOM 2216 O O . GLU B 1 137 ? -6.07 27.031 19.688 1 77.44 137 GLU B O 1
ATOM 2221 N N . ASP B 1 138 ? -5.723 27.328 17.484 1 62.72 138 ASP B N 1
ATOM 2222 C CA . ASP B 1 138 ? -6.371 28.641 17.547 1 62.72 138 ASP B CA 1
ATOM 2223 C C . ASP B 1 138 ? -7.891 28.5 17.641 1 62.72 138 ASP B C 1
ATOM 2225 O O . ASP B 1 138 ? -8.586 29.438 18 1 62.72 138 ASP B O 1
ATOM 2229 N N . SER B 1 139 ? -8.367 27.281 17.5 1 52.09 139 SER B N 1
ATOM 2230 C CA . SER B 1 139 ? -9.805 27.156 17.688 1 52.09 139 SER B CA 1
ATOM 2231 C C . SER B 1 139 ? -10.164 26.906 19.141 1 52.09 139 SER B C 1
ATOM 2233 O O . SER B 1 139 ? -9.414 26.266 19.875 1 52.09 139 SER B O 1
#

Foldseek 3Di:
DQFPLVQLVVLLVVLVVLLVVLVVCLVVLQQLVSLQSLLVSLLSLLVSQCVRVVHDSDDSQQQVSLVVRCVLFVLSVVLNVLSVLSRVSHDQSPDQVVDPDDDDSSVVGGSVSSVSSSVSSVSSSVSSVVRSCVSVVVD/DQFPLVQLVVLLVVLVVLLVVLVVCLVVLQQLVSLQSLLVSLLSLLVSQCVRVVHDSDDSQQQVSLVVRCVLFVLSVVLNVLSVLSRVSHDQSPDQVVDPDDDDSSVVGGSVSSVSSSVSSVSSSVSSVVRSCVSVVVD

Radius of gyration: 19.28 Å; Cα contacts (8 Å, |Δi|>4): 485; chains: 2; bounding box: 34×57×42 Å